Protein AF-A0A7W7REX8-F1 (afdb_monomer)

Structure (mmCIF, N/CA/C/O backbone):
data_AF-A0A7W7REX8-F1
#
_entry.id   AF-A0A7W7REX8-F1
#
loop_
_atom_site.group_PDB
_atom_site.id
_atom_site.type_symbol
_atom_site.label_atom_id
_atom_site.label_alt_id
_atom_site.label_comp_id
_atom_site.label_asym_id
_atom_site.label_entity_id
_atom_site.label_seq_id
_atom_site.pdbx_PDB_ins_code
_atom_site.Cartn_x
_atom_site.Cartn_y
_atom_site.Cartn_z
_atom_site.occupancy
_atom_site.B_iso_or_equiv
_atom_site.auth_seq_id
_atom_site.auth_comp_id
_atom_site.auth_asym_id
_atom_site.auth_atom_id
_atom_site.pdbx_PDB_model_num
ATOM 1 N N . MET A 1 1 ? -42.047 -21.994 21.219 1.00 35.44 1 MET A N 1
ATOM 2 C CA . MET A 1 1 ? -41.926 -21.139 20.022 1.00 35.44 1 MET A CA 1
ATOM 3 C C . MET A 1 1 ? -40.610 -20.402 20.166 1.00 35.44 1 MET A C 1
ATOM 5 O O . MET A 1 1 ? -40.563 -19.427 20.898 1.00 35.44 1 MET A O 1
ATOM 9 N N . SER A 1 2 ? -39.539 -20.957 19.599 1.00 26.55 2 SER A N 1
ATOM 10 C CA . SER A 1 2 ? -38.241 -20.278 19.513 1.00 26.55 2 SER A CA 1
ATOM 11 C C . SER A 1 2 ? -38.266 -19.343 18.304 1.00 26.55 2 SER A C 1
ATOM 13 O O . SER A 1 2 ? -38.799 -19.759 17.270 1.00 26.55 2 SER A O 1
ATOM 15 N N . PRO A 1 3 ? -37.739 -18.113 18.395 1.00 29.38 3 PRO A N 1
ATOM 16 C CA . PRO A 1 3 ? -37.562 -17.284 17.219 1.00 29.38 3 PRO A CA 1
ATOM 17 C C . PRO A 1 3 ? -36.380 -17.815 16.405 1.00 29.38 3 PRO A C 1
ATOM 19 O O . PRO A 1 3 ? -35.358 -18.223 16.955 1.00 29.38 3 PRO A O 1
ATOM 22 N N . MET A 1 4 ? -36.578 -17.866 15.090 1.00 26.11 4 MET A N 1
ATOM 23 C CA . MET A 1 4 ? -35.568 -18.235 14.108 1.00 26.11 4 MET A CA 1
ATOM 24 C C . MET A 1 4 ? -34.428 -17.218 14.153 1.00 26.11 4 MET A C 1
ATOM 26 O O . MET A 1 4 ? -34.666 -16.018 14.022 1.00 26.11 4 MET A O 1
ATOM 30 N N . VAL A 1 5 ? -33.207 -17.719 14.320 1.00 29.66 5 VAL A N 1
ATOM 31 C CA . VAL A 1 5 ? -31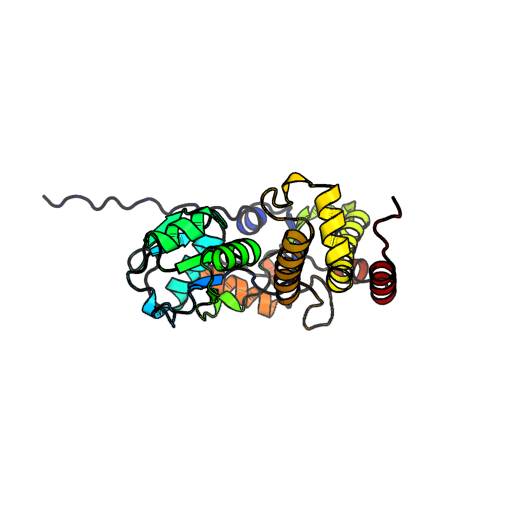.979 -16.983 14.026 1.00 29.66 5 VAL A CA 1
ATOM 32 C C . VAL A 1 5 ? -31.974 -16.747 12.520 1.00 29.66 5 VAL A C 1
ATOM 34 O O . VAL A 1 5 ? -31.975 -17.696 11.736 1.00 29.66 5 VAL A O 1
ATOM 37 N N . ASN A 1 6 ? -32.070 -15.482 12.126 1.00 25.53 6 ASN A N 1
ATOM 38 C CA . ASN A 1 6 ? -31.955 -15.068 10.740 1.00 25.53 6 ASN A CA 1
ATOM 39 C C . ASN A 1 6 ? -30.466 -15.143 10.386 1.00 25.53 6 ASN A C 1
ATOM 41 O O . ASN A 1 6 ? -29.711 -14.230 10.703 1.00 25.53 6 ASN A O 1
ATOM 45 N N . SER A 1 7 ? -30.034 -16.269 9.818 1.00 28.12 7 SER A N 1
ATOM 46 C CA . SER A 1 7 ? -28.700 -16.406 9.239 1.00 28.12 7 SER A CA 1
ATOM 47 C C . SER A 1 7 ? -28.597 -15.416 8.083 1.00 28.12 7 SER A C 1
ATOM 49 O O . SER A 1 7 ? -29.241 -15.610 7.046 1.00 28.12 7 SER A O 1
ATOM 51 N N . TYR A 1 8 ? -27.848 -14.334 8.276 1.00 25.84 8 TYR A N 1
ATOM 52 C CA . TYR A 1 8 ? -27.506 -13.440 7.181 1.00 25.84 8 TYR A CA 1
ATOM 53 C C . TYR A 1 8 ? -26.767 -14.247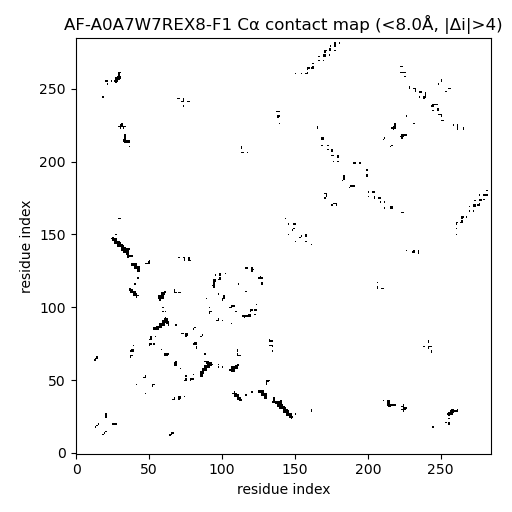 6.098 1.00 25.84 8 TYR A C 1
ATOM 55 O O . TYR A 1 8 ? -25.934 -15.093 6.429 1.00 25.84 8 TYR A O 1
ATOM 63 N N . PRO A 1 9 ? -27.101 -14.067 4.808 1.00 26.09 9 PRO A N 1
ATOM 64 C CA . PRO A 1 9 ? -26.348 -14.691 3.730 1.00 26.09 9 PRO A CA 1
ATOM 65 C C . PRO A 1 9 ? -24.904 -14.178 3.771 1.00 26.09 9 PRO A C 1
ATOM 67 O O . PRO A 1 9 ? -24.702 -12.976 3.956 1.00 26.09 9 PRO A O 1
ATOM 70 N N . ARG A 1 10 ? -23.938 -15.098 3.608 1.00 30.28 10 ARG A N 1
ATOM 71 C CA . ARG A 1 10 ? -22.499 -14.816 3.466 1.00 30.28 10 ARG A CA 1
ATOM 72 C C . ARG A 1 10 ? -22.323 -13.570 2.602 1.00 30.28 10 ARG A C 1
ATOM 74 O O . ARG A 1 10 ? -22.790 -13.554 1.459 1.00 30.28 10 ARG A O 1
ATOM 81 N N . ARG A 1 11 ? -21.752 -12.514 3.182 1.00 29.67 11 ARG A N 1
ATOM 82 C CA . ARG A 1 11 ? -21.501 -11.266 2.468 1.00 29.67 11 ARG A CA 1
ATOM 83 C C . ARG A 1 11 ? -20.477 -11.562 1.380 1.00 29.67 11 ARG A C 1
ATOM 85 O O . ARG A 1 11 ? -19.371 -12.000 1.651 1.00 29.67 11 ARG A O 1
ATOM 92 N N . VAL A 1 12 ? -20.913 -11.371 0.144 1.00 35.16 12 VAL A N 1
ATOM 93 C CA . VAL A 1 12 ? -20.040 -11.185 -1.007 1.00 35.16 12 VAL A CA 1
ATOM 94 C C . VAL A 1 12 ? -19.444 -9.789 -0.834 1.00 35.16 12 VAL A C 1
ATOM 96 O O . VAL A 1 12 ? -20.199 -8.814 -0.897 1.00 35.16 12 VAL A O 1
ATOM 99 N N . THR A 1 13 ? -18.139 -9.691 -0.581 1.00 27.77 13 THR A N 1
ATOM 100 C CA . THR A 1 13 ? -17.419 -8.410 -0.489 1.00 27.77 13 THR A CA 1
ATOM 101 C C . THR A 1 13 ? -16.292 -8.392 -1.533 1.00 27.77 13 THR A C 1
ATOM 103 O O . THR A 1 13 ? -15.631 -9.412 -1.706 1.00 27.77 13 THR A O 1
ATOM 106 N N . PRO A 1 14 ? -16.098 -7.297 -2.294 1.00 31.92 14 PRO A N 1
ATOM 107 C CA . PRO A 1 14 ? -15.375 -7.325 -3.559 1.00 31.92 14 PRO A CA 1
ATOM 108 C C . PRO A 1 14 ? -13.955 -6.748 -3.442 1.00 31.92 14 PRO A C 1
ATOM 110 O O . PRO A 1 14 ? -13.791 -5.533 -3.363 1.00 31.92 14 PRO A O 1
ATOM 113 N N . ILE A 1 15 ? -12.934 -7.595 -3.602 1.00 36.06 15 ILE A N 1
ATOM 114 C CA . ILE A 1 15 ? -11.692 -7.222 -4.304 1.00 36.06 15 ILE A CA 1
ATOM 115 C C . ILE A 1 15 ? -11.797 -7.833 -5.700 1.00 36.06 15 ILE A C 1
ATOM 117 O O . ILE A 1 15 ? -11.167 -8.837 -6.019 1.00 36.06 15 ILE A O 1
ATOM 121 N N . ASN A 1 16 ? -12.611 -7.199 -6.547 1.00 39.97 16 ASN A N 1
ATOM 122 C CA . ASN A 1 16 ? -12.744 -7.493 -7.977 1.00 39.97 16 ASN A CA 1
ATOM 123 C C . ASN A 1 16 ? -11.451 -7.172 -8.761 1.00 39.97 16 ASN A C 1
ATOM 125 O O . ASN A 1 16 ? -11.520 -6.479 -9.766 1.00 39.97 16 ASN A O 1
ATOM 129 N N . LEU A 1 17 ? -10.275 -7.598 -8.303 1.00 42.38 17 LEU A N 1
ATOM 130 C CA . LEU A 1 17 ? -9.047 -7.601 -9.104 1.00 42.38 17 LEU A CA 1
ATOM 131 C C . LEU A 1 17 ? -8.219 -8.851 -8.820 1.00 42.38 17 LEU A C 1
ATOM 133 O O . LEU A 1 17 ? -7.795 -9.474 -9.774 1.00 42.38 17 LEU A O 1
ATOM 137 N N . GLN A 1 18 ? -8.077 -9.291 -7.563 1.00 41.16 18 GLN A N 1
ATOM 138 C CA . GLN A 1 18 ? -7.618 -10.659 -7.284 1.00 41.16 18 GLN A CA 1
ATOM 139 C C . GLN A 1 18 ? -8.780 -11.646 -7.436 1.00 41.16 18 GLN A C 1
ATOM 141 O O . GLN A 1 18 ? -8.664 -12.563 -8.232 1.00 41.16 18 GLN A O 1
ATOM 146 N N . SER A 1 19 ? -9.954 -11.406 -6.833 1.00 42.78 19 SER A N 1
ATOM 147 C CA . SER A 1 19 ? -11.118 -12.282 -7.048 1.00 42.78 19 SER A CA 1
ATOM 148 C C . SER A 1 19 ? -11.659 -12.207 -8.477 1.00 42.78 19 SER A C 1
ATOM 150 O O . SER A 1 19 ? -12.052 -13.226 -9.025 1.00 42.78 19 SER A O 1
ATOM 152 N N . SER A 1 20 ? -11.638 -11.036 -9.130 1.00 45.41 20 SER A N 1
ATOM 153 C CA . SER A 1 20 ? -12.087 -10.953 -10.528 1.00 45.41 20 SER A CA 1
ATOM 154 C C . SER A 1 20 ? -11.057 -11.473 -11.525 1.00 45.41 20 SER A C 1
ATOM 156 O O . SER A 1 20 ? -11.464 -11.883 -12.600 1.00 45.41 20 SER A O 1
ATOM 158 N N . ALA A 1 21 ? -9.751 -11.420 -11.230 1.00 49.00 21 ALA A N 1
ATOM 159 C CA . ALA A 1 21 ? -8.751 -12.088 -12.068 1.00 49.00 21 ALA A CA 1
ATOM 160 C C . ALA A 1 21 ? -8.765 -13.603 -11.884 1.00 49.00 21 ALA A C 1
ATOM 162 O O . ALA A 1 21 ? -8.382 -14.320 -12.795 1.00 49.00 21 ALA A O 1
ATOM 163 N N . LEU A 1 22 ? -9.282 -14.090 -10.755 1.00 52.62 22 LEU A N 1
ATOM 164 C CA . LEU A 1 22 ? -9.627 -15.500 -10.583 1.00 52.62 22 LEU A CA 1
ATOM 165 C C . LEU A 1 22 ? -10.928 -15.885 -11.314 1.00 52.62 22 LEU A C 1
ATOM 167 O O . LEU A 1 22 ? -11.135 -17.058 -11.601 1.00 52.62 22 LEU A O 1
ATOM 171 N N . GLU A 1 23 ? -11.799 -14.920 -11.633 1.00 57.94 23 GLU A N 1
ATOM 172 C CA . GLU A 1 23 ? -13.038 -15.138 -12.402 1.00 57.94 23 GLU A CA 1
ATOM 173 C C . GLU A 1 23 ? -12.905 -14.834 -13.914 1.00 57.94 23 GLU A C 1
ATOM 175 O O . GLU A 1 23 ? -13.757 -15.263 -14.699 1.00 57.94 23 GLU A O 1
ATOM 180 N N . ASP A 1 24 ? -11.876 -14.087 -14.334 1.00 69.00 24 ASP A N 1
ATOM 181 C CA . ASP A 1 24 ? -11.580 -13.718 -15.726 1.00 69.00 24 ASP A CA 1
ATOM 182 C C . ASP A 1 24 ? -10.227 -14.303 -16.153 1.00 69.00 24 ASP A C 1
ATOM 184 O O . ASP A 1 24 ? -9.174 -13.717 -15.902 1.00 69.00 24 ASP A O 1
ATOM 188 N N . ASP A 1 25 ? -10.286 -15.438 -16.856 1.00 72.88 25 ASP A N 1
ATOM 189 C CA . ASP A 1 25 ? -9.127 -16.166 -17.399 1.00 72.88 25 ASP A CA 1
ATOM 190 C C . ASP A 1 25 ? -8.245 -15.325 -18.360 1.00 72.88 25 ASP A C 1
ATOM 192 O O . ASP A 1 25 ? -7.198 -15.797 -18.803 1.00 72.88 25 ASP A O 1
ATOM 196 N N . ASP A 1 26 ? -8.656 -14.106 -18.746 1.00 85.12 26 ASP A N 1
ATOM 197 C CA . ASP A 1 26 ? -7.859 -13.179 -19.566 1.00 85.12 26 ASP A CA 1
ATOM 198 C C . ASP A 1 26 ? -7.176 -12.079 -18.733 1.00 85.12 26 ASP A C 1
ATOM 200 O O . ASP A 1 26 ? -6.814 -11.044 -19.291 1.00 85.12 26 ASP A O 1
ATOM 204 N N . LEU A 1 27 ? -6.970 -12.254 -17.425 1.00 89.88 27 LEU A N 1
ATOM 205 C CA . LEU A 1 27 ? -6.172 -11.342 -16.593 1.00 89.88 27 LEU A CA 1
ATOM 206 C C . LEU A 1 27 ? -4.826 -11.957 -16.187 1.00 89.88 27 LEU A C 1
ATOM 208 O O . LEU A 1 27 ? -4.735 -13.135 -15.868 1.00 89.88 27 LEU A O 1
ATOM 212 N N . ALA A 1 28 ? -3.777 -11.129 -16.190 1.00 91.56 28 ALA A N 1
ATOM 213 C CA . ALA A 1 28 ? -2.432 -11.505 -15.765 1.00 91.56 28 ALA A CA 1
ATOM 214 C C . ALA A 1 28 ? -1.809 -10.421 -14.873 1.00 91.56 28 ALA A C 1
ATOM 216 O O . ALA A 1 28 ? -1.799 -9.233 -15.215 1.00 91.56 28 ALA A O 1
ATOM 217 N N . VAL A 1 29 ? -1.260 -10.844 -13.738 1.00 92.88 29 VAL A N 1
ATOM 218 C CA . VAL A 1 29 ? -0.408 -10.057 -12.846 1.00 92.88 29 VAL A CA 1
ATOM 219 C C . VAL A 1 29 ? 1.010 -10.087 -13.408 1.00 92.88 29 VAL A C 1
ATOM 221 O O . VAL A 1 29 ? 1.673 -11.120 -13.383 1.00 92.88 29 VAL A O 1
ATOM 224 N N . VAL A 1 30 ? 1.484 -8.941 -13.895 1.00 95.00 30 VAL A N 1
ATOM 225 C CA . VAL A 1 30 ? 2.818 -8.798 -14.515 1.00 95.00 30 VAL A CA 1
ATOM 226 C C . VAL A 1 30 ? 3.840 -8.130 -13.602 1.00 95.00 30 VAL A C 1
ATOM 228 O O . VAL A 1 30 ? 5.002 -7.979 -13.972 1.00 95.00 30 VAL A O 1
ATOM 231 N N . GLY A 1 31 ? 3.411 -7.699 -12.417 1.00 92.94 31 GLY A N 1
ATOM 232 C CA . GLY A 1 31 ? 4.292 -7.173 -11.389 1.00 92.94 31 GLY A CA 1
ATOM 233 C C . GLY A 1 31 ? 3.562 -6.921 -10.073 1.00 92.94 31 GLY A C 1
ATOM 234 O O . GLY A 1 31 ? 2.370 -6.620 -10.075 1.00 92.94 31 GLY A O 1
ATOM 235 N N . LEU A 1 32 ? 4.277 -7.014 -8.958 1.00 90.38 32 LEU A N 1
ATOM 236 C CA . LEU A 1 32 ? 3.785 -6.725 -7.610 1.00 90.38 32 LEU A CA 1
ATOM 237 C C . LEU A 1 32 ? 4.662 -5.670 -6.931 1.00 90.38 32 LEU A C 1
ATOM 239 O O . LEU A 1 32 ? 5.874 -5.635 -7.138 1.00 90.38 32 LEU A O 1
ATOM 243 N N . THR A 1 33 ? 4.064 -4.801 -6.119 1.00 85.94 33 THR A N 1
ATOM 244 C CA . THR A 1 33 ? 4.844 -3.964 -5.198 1.00 85.94 33 THR A CA 1
ATOM 245 C C . THR A 1 33 ? 5.264 -4.769 -3.975 1.00 85.94 33 THR A C 1
ATOM 247 O O . THR A 1 33 ? 4.663 -5.798 -3.652 1.00 85.94 33 THR A O 1
ATOM 250 N N . ASN A 1 34 ? 6.267 -4.270 -3.259 1.00 82.62 34 ASN A N 1
ATOM 251 C CA . ASN A 1 34 ? 6.707 -4.893 -2.017 1.00 82.62 34 ASN A CA 1
ATOM 252 C C . ASN A 1 34 ? 5.722 -4.622 -0.868 1.00 82.62 34 ASN A C 1
ATOM 254 O O . ASN A 1 34 ? 4.905 -3.704 -0.951 1.00 82.62 34 ASN A O 1
ATOM 258 N N . GLY A 1 35 ? 5.801 -5.452 0.175 1.00 82.81 35 GLY A N 1
ATOM 259 C CA . GLY A 1 35 ? 5.145 -5.247 1.469 1.00 82.81 35 GLY A CA 1
ATOM 260 C C . GLY A 1 35 ? 3.618 -5.102 1.467 1.00 82.81 35 GLY A C 1
ATOM 261 O O . GLY A 1 35 ? 2.941 -5.182 0.440 1.00 82.81 35 GLY A O 1
ATOM 262 N N . ASN A 1 36 ? 3.093 -4.868 2.669 1.00 84.81 36 ASN A N 1
ATOM 263 C CA . ASN A 1 36 ? 1.705 -4.518 2.936 1.00 84.81 36 ASN A CA 1
ATOM 264 C C . ASN A 1 36 ? 1.651 -3.131 3.571 1.00 84.81 36 ASN A C 1
ATOM 266 O O . ASN A 1 36 ? 2.321 -2.885 4.569 1.00 84.81 36 ASN A O 1
ATOM 270 N N . ILE A 1 37 ? 0.824 -2.243 3.026 1.00 87.31 37 ILE A N 1
ATOM 271 C CA . ILE A 1 37 ? 0.608 -0.872 3.525 1.00 87.31 37 ILE A CA 1
ATOM 272 C C . ILE A 1 37 ? -0.514 -0.769 4.558 1.00 87.31 37 ILE A C 1
ATOM 274 O O . ILE A 1 37 ? -0.667 0.274 5.196 1.00 87.31 37 ILE A O 1
ATOM 278 N N . PHE A 1 38 ? -1.350 -1.800 4.661 1.00 89.44 38 PHE A N 1
ATOM 279 C CA . PHE A 1 38 ? -2.522 -1.791 5.514 1.00 89.44 38 PHE A CA 1
ATOM 280 C C . PHE A 1 38 ? -2.131 -2.112 6.950 1.00 89.44 38 PHE A C 1
ATOM 282 O O . PHE A 1 38 ? -1.370 -3.043 7.212 1.00 89.44 38 PHE A O 1
ATOM 289 N N . ARG A 1 39 ? -2.640 -1.317 7.887 1.00 92.56 39 ARG A N 1
ATOM 290 C CA . ARG A 1 39 ? -2.377 -1.456 9.320 1.00 92.56 39 ARG A CA 1
ATOM 291 C C . ARG A 1 39 ? -3.656 -1.239 10.102 1.00 92.56 39 ARG A C 1
ATOM 293 O O . ARG A 1 39 ? -4.423 -0.330 9.782 1.00 92.56 39 ARG A O 1
ATOM 300 N N . VAL A 1 40 ? -3.849 -2.040 11.147 1.00 96.06 40 VAL A N 1
ATOM 301 C CA . VAL A 1 40 ? -4.724 -1.670 12.263 1.00 96.06 40 VAL A CA 1
ATOM 302 C C . VAL A 1 40 ? -3.877 -0.863 13.233 1.00 96.06 40 VAL A C 1
ATOM 304 O O . VAL A 1 40 ? -2.833 -1.334 13.683 1.00 96.06 40 VAL A O 1
ATOM 307 N N . VAL A 1 41 ? -4.298 0.364 13.504 1.00 97.31 41 VAL A N 1
ATOM 308 C CA . VAL A 1 41 ? -3.565 1.321 14.323 1.00 97.31 41 VAL A CA 1
ATOM 309 C C . VAL A 1 41 ? -4.423 1.856 15.458 1.00 97.31 41 VAL A C 1
ATOM 311 O O . VAL A 1 41 ? -5.648 1.938 15.349 1.00 97.31 41 VAL A O 1
ATOM 314 N N . VAL A 1 42 ? -3.761 2.250 16.537 1.00 98.31 42 VAL A N 1
ATOM 315 C CA . VAL A 1 42 ? -4.353 2.879 17.720 1.00 98.31 42 VAL A CA 1
ATOM 316 C C . VAL A 1 42 ? -3.541 4.119 18.102 1.00 98.31 42 VAL A C 1
ATOM 318 O O . VAL A 1 42 ? -2.360 4.184 17.753 1.00 98.31 42 VAL A O 1
ATOM 321 N N . PRO A 1 43 ? -4.115 5.102 18.816 1.00 97.81 43 PRO A N 1
ATOM 322 C CA . PRO A 1 43 ? -3.329 6.162 19.445 1.00 97.81 43 PRO A CA 1
ATOM 323 C C . PRO A 1 43 ? -2.202 5.593 20.319 1.00 97.81 43 PRO A C 1
ATOM 325 O O . PRO A 1 43 ? -2.378 4.554 20.956 1.00 97.81 43 PRO A O 1
ATOM 328 N N . GLU A 1 44 ? -1.055 6.271 20.369 1.00 96.75 44 GLU A N 1
ATOM 329 C CA . GLU A 1 44 ? 0.133 5.814 21.111 1.00 96.75 44 GLU A CA 1
ATOM 330 C C . GLU A 1 44 ? -0.162 5.462 22.583 1.00 96.75 44 GLU A C 1
ATOM 332 O O . GLU A 1 44 ? 0.379 4.490 23.114 1.00 96.75 44 GLU A O 1
ATOM 337 N N . ASP A 1 45 ? -1.054 6.213 23.234 1.00 95.06 45 ASP A N 1
ATOM 338 C CA . ASP A 1 45 ? -1.456 6.040 24.633 1.00 95.06 45 ASP A CA 1
ATOM 339 C C . ASP A 1 45 ? -2.617 5.053 24.853 1.00 95.06 45 ASP A C 1
ATOM 341 O O . ASP A 1 45 ? -3.053 4.875 25.993 1.00 95.06 45 ASP A O 1
ATOM 345 N N . SER A 1 46 ? -3.097 4.389 23.796 1.00 97.75 46 SER A N 1
ATOM 346 C CA . SER A 1 46 ? -4.134 3.356 23.884 1.00 97.75 46 SER A CA 1
ATOM 347 C C . SER A 1 46 ? -3.691 2.166 24.741 1.00 97.75 46 SER A C 1
ATOM 349 O O . SER A 1 46 ? -2.545 1.715 24.659 1.00 97.75 46 SER A O 1
ATOM 351 N N . GLU A 1 47 ? -4.634 1.617 25.515 1.00 96.56 47 GLU A N 1
ATOM 352 C CA . GLU A 1 47 ? -4.446 0.395 26.310 1.00 96.56 47 GLU A CA 1
ATOM 353 C C . GLU A 1 47 ? -4.386 -0.880 25.441 1.00 96.56 47 GLU A C 1
ATOM 355 O O . GLU A 1 47 ? -4.031 -1.938 25.952 1.00 96.56 47 GLU A O 1
ATOM 360 N N . ILE A 1 48 ? -4.701 -0.786 24.142 1.00 98.06 48 ILE A N 1
ATOM 361 C CA . ILE A 1 48 ? -4.630 -1.899 23.184 1.00 98.06 48 ILE A CA 1
ATOM 362 C C . ILE A 1 48 ? -3.178 -2.049 22.710 1.00 98.06 48 ILE A C 1
ATOM 364 O O . ILE A 1 48 ? -2.644 -1.198 21.984 1.00 98.06 48 ILE A O 1
ATOM 368 N N . HIS A 1 49 ? -2.513 -3.127 23.115 1.00 96.25 49 HIS A N 1
ATOM 369 C CA . HIS A 1 49 ? -1.103 -3.373 22.805 1.00 96.25 49 HIS A CA 1
ATOM 370 C C . HIS A 1 49 ? -0.892 -4.572 21.886 1.00 96.25 49 HIS A C 1
ATOM 372 O O . HIS A 1 49 ? -0.018 -4.519 21.018 1.00 96.25 49 HIS A O 1
ATOM 378 N N . GLU A 1 50 ? -1.690 -5.619 22.059 1.00 96.44 50 GLU A N 1
ATOM 379 C CA . GLU A 1 50 ? -1.633 -6.852 21.278 1.00 96.44 50 GLU A CA 1
ATOM 380 C C . GLU A 1 50 ? -2.994 -7.160 20.630 1.00 96.44 50 GLU A C 1
ATOM 382 O O . GLU A 1 50 ? -4.012 -6.607 21.052 1.00 96.44 50 GLU A O 1
ATOM 387 N N . PRO A 1 51 ? -3.043 -7.979 19.564 1.00 95.19 51 PRO A N 1
ATOM 388 C CA . PRO A 1 51 ? -4.295 -8.290 18.874 1.00 95.19 51 PRO A CA 1
ATOM 389 C C . PRO A 1 51 ? -5.419 -8.800 19.783 1.00 95.19 51 PRO A C 1
ATOM 391 O O . PRO A 1 51 ? -6.585 -8.505 19.540 1.00 95.19 51 PRO A O 1
ATOM 394 N N . GLU A 1 52 ? -5.091 -9.530 20.847 1.00 95.81 52 GLU A N 1
ATOM 395 C CA . GLU A 1 52 ? -6.051 -10.068 21.811 1.00 95.81 52 GLU A CA 1
ATOM 396 C C . GLU A 1 52 ? -6.789 -8.971 22.597 1.00 95.81 52 GLU A C 1
ATOM 398 O O . GLU A 1 52 ? -7.933 -9.179 23.012 1.00 95.81 52 GLU A O 1
ATOM 403 N N . ASP A 1 53 ? -6.177 -7.791 22.758 1.00 97.81 53 ASP A N 1
ATOM 404 C CA . ASP A 1 53 ? -6.795 -6.631 23.412 1.00 97.81 53 ASP A CA 1
ATOM 405 C C . ASP A 1 53 ? -7.928 -6.019 22.570 1.00 97.81 53 ASP A C 1
ATOM 407 O O . ASP A 1 53 ? -8.701 -5.206 23.075 1.00 97.81 53 ASP A O 1
ATOM 411 N N . LEU A 1 54 ? -8.061 -6.410 21.295 1.00 97.81 54 LEU A N 1
ATOM 412 C CA . LEU A 1 54 ? -9.160 -5.966 20.436 1.00 97.81 54 LEU A CA 1
ATOM 413 C C . LEU A 1 54 ? -10.500 -6.601 20.821 1.00 97.81 54 LEU A C 1
ATOM 415 O O . LEU A 1 54 ? -11.529 -6.147 20.337 1.00 97.81 54 LEU A O 1
ATOM 419 N N . ALA A 1 55 ? -10.536 -7.616 21.689 1.00 97.81 55 ALA A N 1
ATOM 420 C CA . ALA A 1 55 ? -11.789 -8.235 22.110 1.00 97.81 55 ALA A CA 1
ATOM 421 C C . ALA A 1 55 ? -12.747 -7.213 22.764 1.00 97.81 55 ALA A C 1
ATOM 423 O O . ALA A 1 55 ? -12.504 -6.683 23.848 1.00 97.81 55 ALA A O 1
ATOM 424 N N . GLY A 1 56 ? -13.884 -6.983 22.114 1.00 97.75 56 GLY A N 1
ATOM 425 C CA . GLY A 1 56 ? -14.917 -6.015 22.474 1.00 97.75 56 GLY A CA 1
ATOM 426 C C . GLY A 1 56 ? -14.683 -4.602 21.934 1.00 97.75 56 GLY A C 1
ATOM 427 O O . GLY A 1 56 ? -15.486 -3.721 22.241 1.00 97.75 56 GLY A O 1
ATOM 428 N N . ALA A 1 57 ? -13.615 -4.379 21.166 1.00 98.31 57 ALA A N 1
ATOM 429 C CA . ALA A 1 57 ? -13.277 -3.086 20.587 1.00 98.31 57 ALA A CA 1
ATOM 430 C C . ALA A 1 57 ? -14.114 -2.773 19.339 1.00 98.31 57 ALA A C 1
ATOM 432 O O . ALA A 1 57 ? -14.567 -3.666 18.614 1.00 98.31 57 ALA A O 1
ATOM 433 N N . THR A 1 58 ? -14.261 -1.481 19.055 1.00 98.56 58 THR A N 1
ATOM 434 C CA . THR A 1 58 ? -14.813 -0.982 17.794 1.00 98.56 58 THR A CA 1
ATOM 435 C C . THR A 1 58 ? -13.680 -0.545 16.869 1.00 98.56 58 THR A C 1
ATOM 437 O O . THR A 1 58 ? -12.937 0.389 17.169 1.00 98.56 58 THR A O 1
ATOM 440 N N . ILE A 1 59 ? -13.550 -1.200 15.717 1.00 98.38 59 ILE A N 1
ATOM 441 C CA . ILE A 1 59 ? -12.527 -0.913 14.714 1.00 98.38 59 ILE A CA 1
ATOM 442 C C . ILE A 1 59 ? -13.140 -0.081 13.582 1.00 98.38 59 ILE A C 1
ATOM 444 O O . ILE A 1 59 ? -14.013 -0.524 12.832 1.00 98.38 59 ILE A O 1
ATOM 448 N N . GLY A 1 60 ? -12.657 1.147 13.429 1.00 97.44 60 GLY A N 1
ATOM 449 C CA . GLY A 1 60 ? -12.978 2.001 12.297 1.00 97.44 60 GLY A CA 1
ATOM 450 C C . GLY A 1 60 ? -12.339 1.494 11.007 1.00 97.44 60 GLY A C 1
ATOM 451 O O . GLY A 1 60 ? -11.192 1.059 10.998 1.00 97.44 60 GLY A O 1
ATOM 452 N N . ALA A 1 61 ? -13.046 1.606 9.890 1.00 94.75 61 ALA A N 1
ATOM 453 C CA . ALA A 1 61 ? -12.494 1.396 8.557 1.00 94.75 61 ALA A CA 1
ATOM 454 C C . ALA A 1 61 ? -12.960 2.502 7.612 1.00 94.75 61 ALA A C 1
ATOM 456 O O . ALA A 1 61 ? -14.030 3.090 7.784 1.00 94.75 61 ALA A O 1
ATOM 457 N N . SER A 1 62 ? -12.187 2.746 6.555 1.00 86.38 62 SER A N 1
ATOM 458 C CA . SER A 1 62 ? -12.580 3.693 5.505 1.00 86.38 62 SER A CA 1
ATOM 459 C C . SER A 1 62 ? -13.953 3.387 4.902 1.00 86.38 62 SER A C 1
ATOM 461 O O . SER A 1 62 ? -14.787 4.275 4.716 1.00 86.38 62 SER A O 1
ATOM 463 N N . SER A 1 63 ? -14.211 2.107 4.652 1.00 86.19 63 SER A N 1
ATOM 464 C CA . SER A 1 63 ? -15.526 1.550 4.367 1.00 86.19 63 SER A CA 1
ATOM 465 C C . SER A 1 63 ? -15.525 0.063 4.726 1.00 86.19 63 SER A C 1
ATOM 467 O O . SER A 1 63 ? -14.465 -0.553 4.780 1.00 86.19 63 SER A O 1
ATOM 469 N N . LEU A 1 64 ? -16.700 -0.546 4.888 1.00 83.81 64 LEU A N 1
ATOM 470 C CA . LEU A 1 64 ? -16.803 -1.993 5.142 1.00 83.81 64 LEU A CA 1
ATOM 471 C C . LEU A 1 64 ? -16.635 -2.859 3.881 1.00 83.81 64 LEU A C 1
ATOM 473 O O . LEU A 1 64 ? -16.767 -4.073 3.945 1.00 83.81 64 LEU A O 1
ATOM 477 N N . SER A 1 65 ? -16.408 -2.244 2.718 1.00 76.00 65 SER A N 1
ATOM 478 C CA . SER A 1 65 ? -16.204 -2.947 1.445 1.00 76.00 65 SER A CA 1
ATOM 479 C C . SER A 1 65 ? -14.787 -2.796 0.896 1.00 76.00 65 SER A C 1
ATOM 481 O O . SER A 1 65 ? -14.548 -3.140 -0.257 1.00 76.00 65 SER A O 1
ATOM 483 N N . THR A 1 66 ? -13.873 -2.207 1.666 1.00 76.38 66 THR A N 1
ATOM 484 C CA . THR A 1 66 ? -12.481 -1.989 1.262 1.00 76.38 66 THR A CA 1
ATOM 485 C C . THR A 1 66 ? -11.552 -2.978 1.952 1.00 76.38 66 THR A C 1
ATOM 487 O O . THR A 1 66 ? -11.883 -3.540 2.994 1.00 76.38 66 THR A O 1
ATOM 490 N N . VAL A 1 67 ? -10.344 -3.113 1.395 1.00 79.31 67 VAL A N 1
ATOM 491 C CA . VAL A 1 67 ? -9.239 -3.906 1.962 1.00 79.31 67 VAL A CA 1
ATOM 492 C C . VAL A 1 67 ? -8.973 -3.556 3.431 1.00 79.31 67 VAL A C 1
ATOM 494 O O . VAL A 1 67 ? -8.600 -4.426 4.200 1.00 79.31 67 VAL A O 1
ATOM 497 N N . SER A 1 68 ? -9.228 -2.312 3.850 1.00 84.06 68 SER A N 1
ATOM 498 C CA . SER A 1 68 ? -9.150 -1.893 5.254 1.00 84.06 68 SER A CA 1
ATOM 499 C C . SER A 1 68 ? -9.985 -2.771 6.195 1.00 84.06 68 SER A C 1
ATOM 501 O O . SER A 1 68 ? -9.467 -3.243 7.196 1.00 84.06 68 SER A O 1
ATOM 503 N N . ALA A 1 69 ? -11.259 -3.028 5.884 1.00 87.31 69 ALA A N 1
ATOM 504 C CA . ALA A 1 69 ? -12.095 -3.867 6.745 1.00 87.31 69 ALA A CA 1
ATOM 505 C C . ALA A 1 69 ? -11.587 -5.316 6.768 1.00 87.31 69 ALA A C 1
ATOM 507 O O . ALA A 1 69 ? -11.413 -5.888 7.835 1.00 87.31 69 ALA A O 1
ATOM 508 N N . MET A 1 70 ? -11.219 -5.849 5.602 1.00 85.56 70 MET A N 1
ATOM 509 C CA . MET A 1 70 ? -10.697 -7.213 5.464 1.00 85.56 70 MET A CA 1
ATOM 510 C C . MET A 1 70 ? -9.351 -7.408 6.177 1.00 85.56 70 MET A C 1
ATOM 512 O O . MET A 1 70 ? -9.095 -8.461 6.745 1.00 85.56 70 MET A O 1
ATOM 516 N N . ASN A 1 71 ? -8.486 -6.390 6.188 1.00 88.06 71 ASN A N 1
ATOM 517 C CA . ASN A 1 71 ? -7.234 -6.422 6.940 1.00 88.06 71 ASN A CA 1
ATOM 518 C C . ASN A 1 71 ? -7.497 -6.435 8.451 1.00 88.06 71 ASN A C 1
ATOM 520 O O . ASN A 1 71 ? -6.756 -7.066 9.195 1.00 88.06 71 ASN A O 1
ATOM 524 N N . ALA A 1 72 ? -8.529 -5.728 8.918 1.00 92.75 72 ALA A N 1
ATOM 525 C CA . ALA A 1 72 ? -8.930 -5.775 10.318 1.00 92.75 72 ALA A CA 1
ATOM 526 C C . ALA A 1 72 ? -9.516 -7.141 10.696 1.00 92.75 72 ALA A C 1
ATOM 528 O O . ALA A 1 72 ? -9.113 -7.702 11.706 1.00 92.75 72 ALA A O 1
ATOM 529 N N . GLU A 1 73 ? -10.418 -7.680 9.873 1.00 91.38 73 GLU A N 1
ATOM 530 C CA . GLU A 1 73 ? -10.980 -9.031 10.012 1.00 91.38 73 GLU A CA 1
ATOM 531 C C . GLU A 1 73 ? -9.861 -10.078 10.061 1.00 91.38 73 GLU A C 1
ATOM 533 O O . GLU A 1 73 ? -9.732 -10.795 11.050 1.00 91.38 73 GLU A O 1
ATOM 538 N N . GLY A 1 74 ? -8.956 -10.068 9.079 1.00 89.50 74 GLY A N 1
ATOM 539 C CA . GLY A 1 74 ? -7.840 -11.006 9.029 1.00 89.50 74 GLY A CA 1
ATOM 540 C C . GLY A 1 74 ? -6.856 -10.866 10.194 1.00 89.50 74 GLY A C 1
ATOM 541 O O . GLY A 1 74 ? -6.304 -11.866 10.649 1.00 89.50 74 GLY A O 1
ATOM 542 N N . LEU A 1 75 ? -6.646 -9.653 10.721 1.00 93.25 75 LEU A N 1
ATOM 543 C CA . LEU A 1 75 ? -5.837 -9.450 11.927 1.00 93.25 75 LEU A CA 1
ATOM 544 C C . LEU A 1 75 ? -6.501 -10.067 13.164 1.00 93.25 75 LEU A C 1
ATOM 546 O O . LEU A 1 75 ? -5.813 -10.700 13.964 1.00 93.25 75 LEU A O 1
ATOM 550 N N . VAL A 1 76 ? -7.811 -9.866 13.318 1.00 94.62 76 VAL A N 1
ATOM 551 C CA . VAL A 1 76 ? -8.600 -10.372 14.450 1.00 94.62 76 VAL A CA 1
ATOM 552 C C . VAL A 1 76 ? -8.681 -11.901 14.403 1.00 94.62 76 VAL A C 1
ATOM 554 O O . VAL A 1 76 ? -8.389 -12.557 15.404 1.00 94.62 76 VAL A O 1
ATOM 557 N N . ASP A 1 77 ? -8.943 -12.482 13.232 1.00 91.50 77 ASP A N 1
ATOM 558 C CA . ASP A 1 77 ? -8.958 -13.937 13.046 1.00 91.50 77 ASP A CA 1
ATOM 559 C C . ASP A 1 77 ? -7.572 -14.558 13.286 1.00 91.50 77 ASP A C 1
ATOM 561 O O . A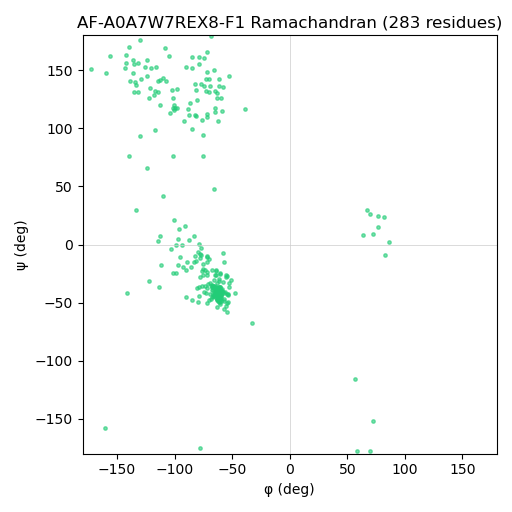SP A 1 77 ? -7.448 -15.590 13.953 1.00 91.50 77 ASP A O 1
ATOM 565 N N . ALA A 1 78 ? -6.496 -13.907 12.822 1.00 89.00 78 ALA A N 1
ATOM 566 C CA . ALA A 1 78 ? -5.125 -14.355 13.080 1.00 89.00 78 ALA A CA 1
ATOM 567 C C . ALA A 1 78 ? -4.749 -14.324 14.576 1.00 89.00 78 ALA A C 1
ATOM 569 O O . ALA A 1 78 ? -3.861 -15.070 14.997 1.00 89.00 78 ALA A O 1
ATOM 570 N N . ALA A 1 79 ? -5.434 -13.505 15.380 1.00 91.75 79 ALA A N 1
ATOM 571 C CA . ALA A 1 79 ? -5.311 -13.472 16.839 1.00 91.75 79 ALA A CA 1
ATOM 572 C C . ALA A 1 79 ? -6.100 -14.591 17.546 1.00 91.75 79 ALA A C 1
ATOM 574 O O . ALA A 1 79 ? -6.001 -14.758 18.762 1.00 91.75 79 ALA A O 1
ATOM 575 N N . GLY A 1 80 ? -6.898 -15.366 16.805 1.00 91.31 80 GLY A N 1
ATOM 576 C CA . GLY A 1 80 ? -7.779 -16.394 17.356 1.00 91.31 80 GLY A CA 1
ATOM 577 C C . GLY A 1 80 ? -9.059 -15.849 17.998 1.00 91.31 80 GLY A C 1
ATOM 578 O O . GLY A 1 80 ? -9.716 -16.593 18.733 1.00 91.31 80 GLY A O 1
ATOM 579 N N . LEU A 1 81 ? -9.396 -14.583 17.740 1.00 94.94 81 LEU A N 1
ATOM 580 C CA . LEU A 1 81 ? -10.703 -13.995 18.031 1.00 94.94 81 LEU A CA 1
ATOM 581 C C . LEU A 1 81 ? -11.673 -14.283 16.874 1.00 94.94 81 LEU A C 1
ATOM 583 O O . LEU A 1 81 ? -11.246 -14.633 15.778 1.00 94.94 81 LEU A O 1
ATOM 587 N N . ASP A 1 82 ? -12.976 -14.157 17.118 1.00 93.00 82 ASP A N 1
ATOM 588 C CA . ASP A 1 82 ? -14.006 -14.240 16.077 1.00 93.00 82 ASP A CA 1
ATOM 589 C C . ASP A 1 82 ? -14.292 -12.833 15.529 1.00 93.00 82 ASP A C 1
ATOM 591 O O . ASP A 1 82 ? -14.943 -12.030 16.204 1.00 93.00 82 ASP A O 1
ATOM 595 N N . ALA A 1 83 ? -13.824 -12.525 14.313 1.00 92.00 83 ALA A N 1
ATOM 596 C CA . ALA A 1 83 ? -14.027 -11.214 13.690 1.00 92.00 83 ALA A CA 1
ATOM 597 C C . ALA A 1 83 ? -15.506 -10.785 13.601 1.00 92.00 83 ALA A C 1
ATOM 599 O O . ALA A 1 83 ? -15.806 -9.595 13.659 1.00 92.00 83 ALA A O 1
ATOM 600 N N . ASP A 1 84 ? -16.456 -11.723 13.527 1.00 91.19 84 ASP A N 1
ATOM 601 C CA . ASP A 1 84 ? -17.887 -11.409 13.435 1.00 91.19 84 ASP A CA 1
ATOM 602 C C . ASP A 1 84 ? -18.562 -11.198 14.805 1.00 91.19 84 ASP A C 1
ATOM 604 O O . ASP A 1 84 ? -19.671 -10.650 14.872 1.00 91.19 84 ASP A O 1
ATOM 608 N N . ALA A 1 85 ? -17.959 -11.688 15.892 1.00 95.38 85 ALA A N 1
ATOM 609 C CA . ALA A 1 85 ? -18.608 -11.763 17.203 1.00 95.38 85 ALA A CA 1
ATOM 610 C C . ALA A 1 85 ? -17.869 -11.021 18.320 1.00 95.38 85 ALA A C 1
ATOM 612 O O . ALA A 1 85 ? -18.523 -10.531 19.246 1.00 95.38 85 ALA A O 1
ATOM 613 N N . ASP A 1 86 ? -16.542 -10.958 18.247 1.00 97.12 86 ASP A N 1
ATOM 614 C CA . ASP A 1 86 ? -15.696 -10.404 19.298 1.00 97.12 86 ASP A CA 1
ATOM 615 C C . ASP A 1 86 ? -15.335 -8.935 19.052 1.00 97.12 86 ASP A C 1
ATOM 617 O O . ASP A 1 86 ? -14.849 -8.294 19.974 1.00 97.12 86 ASP A O 1
ATOM 621 N N . VAL A 1 87 ? -15.599 -8.368 17.870 1.00 97.44 87 VAL A N 1
ATOM 622 C CA . VAL A 1 87 ? -15.328 -6.955 17.543 1.00 97.44 87 VAL A CA 1
ATOM 623 C C . VAL A 1 87 ? -16.493 -6.310 16.791 1.00 97.44 87 VAL A C 1
ATOM 625 O O . VAL A 1 87 ? -17.318 -6.991 16.182 1.00 97.44 87 VAL A O 1
ATOM 628 N N . GLU A 1 88 ? -16.568 -4.979 16.816 1.00 97.38 88 GLU A N 1
ATOM 629 C CA . GLU A 1 88 ? -17.489 -4.209 15.971 1.00 97.38 88 GLU A CA 1
ATOM 630 C C . GLU A 1 88 ? -16.716 -3.435 14.896 1.00 97.38 88 GLU A C 1
ATOM 632 O O . GLU A 1 88 ? -15.645 -2.898 15.161 1.00 97.38 88 GLU A O 1
ATOM 637 N N . TYR A 1 89 ? -17.270 -3.321 13.684 1.00 96.44 89 TYR A N 1
ATOM 638 C CA . TYR A 1 89 ? -16.667 -2.536 12.599 1.00 96.44 89 TYR A CA 1
ATOM 639 C C . TYR A 1 89 ? -17.523 -1.333 12.222 1.00 96.44 89 TYR A C 1
ATOM 641 O O . TYR A 1 89 ? -18.716 -1.472 11.926 1.00 96.44 89 TYR A O 1
ATOM 649 N N . LEU A 1 90 ? -16.899 -0.156 12.138 1.00 96.81 90 LEU A N 1
ATOM 650 C CA . LEU A 1 90 ? -17.585 1.096 11.822 1.00 96.81 90 LEU A CA 1
ATOM 651 C C . LEU A 1 90 ? -16.994 1.770 10.568 1.00 96.81 90 LEU A C 1
ATOM 653 O O . LEU A 1 90 ? -15.793 2.032 10.520 1.00 96.81 90 LEU A O 1
ATOM 657 N N . PRO A 1 91 ? -17.801 2.102 9.540 1.00 95.62 91 PRO A N 1
ATOM 658 C CA . PRO A 1 91 ? -17.321 2.885 8.407 1.00 95.62 91 PRO A CA 1
ATOM 659 C C . PRO A 1 91 ? -17.186 4.362 8.801 1.00 95.62 91 PRO A C 1
ATOM 661 O O . PRO A 1 91 ? -18.188 5.067 8.921 1.00 95.62 91 PRO A O 1
ATOM 664 N N . VAL A 1 92 ? -15.951 4.833 8.962 1.00 95.94 92 VAL A N 1
ATOM 665 C CA . VAL A 1 92 ? -15.627 6.189 9.444 1.00 95.94 92 VAL A CA 1
ATOM 666 C C . VAL A 1 92 ? -14.937 7.064 8.396 1.00 95.94 92 VAL A C 1
ATOM 668 O O . VAL A 1 92 ? -14.601 8.207 8.674 1.00 95.94 92 VAL A O 1
ATOM 671 N N . GLY A 1 93 ? -14.749 6.579 7.165 1.00 92.94 93 GLY A N 1
ATOM 672 C CA . GLY A 1 93 ? -14.080 7.351 6.114 1.00 92.94 93 GLY A CA 1
ATOM 673 C C . GLY A 1 93 ? -12.571 7.491 6.348 1.00 92.94 93 GLY A C 1
ATOM 674 O O . GLY A 1 93 ? -11.944 6.613 6.929 1.00 92.94 93 GLY A O 1
ATOM 675 N N . TYR A 1 94 ? -11.969 8.569 5.845 1.00 91.62 94 TYR A N 1
ATOM 676 C CA . TYR A 1 94 ? -10.512 8.753 5.817 1.00 91.62 94 TYR A CA 1
ATOM 677 C C . TYR A 1 94 ? -10.100 10.004 6.591 1.00 91.62 94 TYR A C 1
ATOM 679 O O . TYR A 1 94 ? -10.839 10.979 6.595 1.00 91.62 94 TYR A O 1
ATOM 687 N N . GLY A 1 95 ? -8.889 10.037 7.152 1.00 90.69 95 GLY A N 1
ATOM 688 C CA . GLY A 1 95 ? -8.310 11.277 7.680 1.00 90.69 95 GLY A CA 1
ATOM 689 C C . GLY A 1 95 ? -9.202 11.931 8.740 1.00 90.69 95 GLY A C 1
ATOM 690 O O . GLY A 1 95 ? -9.459 11.338 9.782 1.00 90.69 95 GLY A O 1
ATOM 691 N N . ALA A 1 96 ? -9.713 13.131 8.452 1.00 92.50 96 ALA A N 1
ATOM 692 C CA . ALA A 1 96 ? -10.500 13.929 9.393 1.00 92.50 96 ALA A CA 1
ATOM 693 C C . ALA A 1 96 ? -11.740 13.220 9.956 1.00 92.50 96 ALA A C 1
ATOM 695 O O . ALA A 1 96 ? -11.992 13.324 11.152 1.00 92.50 96 ALA A O 1
ATOM 696 N N . GLN A 1 97 ? -12.494 12.471 9.142 1.00 94.56 97 GLN A N 1
ATOM 697 C CA . GLN A 1 97 ? -13.678 11.765 9.650 1.00 94.56 97 GLN A CA 1
ATOM 698 C C . GLN A 1 97 ? -13.314 10.630 10.622 1.00 94.56 97 GLN A C 1
ATOM 700 O O . GLN A 1 97 ? -14.021 10.398 11.599 1.00 94.56 97 GLN A O 1
ATOM 705 N N . ALA A 1 98 ? -12.191 9.949 10.382 1.00 96.69 98 ALA A N 1
ATOM 706 C CA . ALA A 1 98 ? -11.686 8.916 11.280 1.00 96.69 98 ALA A CA 1
ATOM 707 C C . ALA A 1 98 ? -11.076 9.518 12.560 1.00 96.69 98 ALA A C 1
ATOM 709 O O . ALA A 1 98 ? -11.258 8.959 13.637 1.00 96.69 98 ALA A O 1
ATOM 710 N N . ALA A 1 99 ? -10.413 10.677 12.462 1.00 97.19 99 ALA A N 1
ATOM 711 C CA . ALA A 1 99 ? -9.931 11.417 13.628 1.00 97.19 99 ALA A CA 1
ATOM 712 C C . ALA A 1 99 ? -11.092 11.850 14.539 1.00 97.19 99 ALA A C 1
ATOM 714 O O . ALA A 1 99 ? -11.052 11.588 15.735 1.00 97.19 99 ALA A O 1
ATOM 715 N N . GLU A 1 100 ? -12.167 12.407 13.972 1.00 97.56 100 GLU A N 1
ATOM 716 C CA . GLU A 1 100 ? -13.373 12.771 14.731 1.00 97.56 100 GLU A CA 1
ATOM 717 C C . GLU A 1 100 ? -13.999 11.548 15.433 1.00 97.56 100 GLU A C 1
ATOM 719 O O . GLU A 1 100 ? -14.434 11.644 16.580 1.00 97.56 100 GLU A O 1
ATOM 724 N N . ALA A 1 101 ? -14.004 10.380 14.780 1.00 98.12 101 ALA A N 1
ATOM 725 C CA . ALA A 1 101 ? -14.497 9.142 15.385 1.00 98.12 101 ALA A CA 1
ATOM 726 C C . ALA A 1 101 ? -13.650 8.695 16.592 1.00 98.12 101 ALA A C 1
ATOM 728 O O . ALA A 1 101 ? -14.211 8.272 17.603 1.00 98.12 101 ALA A O 1
ATOM 729 N N . PHE A 1 102 ? -12.319 8.832 16.528 1.00 98.25 102 PHE A N 1
ATOM 730 C CA . PHE A 1 102 ? -11.453 8.616 17.692 1.00 98.25 102 PHE A CA 1
ATOM 731 C C . PHE A 1 102 ? -11.748 9.623 18.814 1.00 98.25 102 PHE A C 1
ATOM 733 O O . PHE A 1 102 ? -11.918 9.223 19.963 1.00 98.25 102 PHE A O 1
ATOM 740 N N . GLU A 1 103 ? -11.856 10.920 18.503 1.00 97.12 103 GLU A N 1
ATOM 741 C CA . GLU A 1 103 ? -12.118 11.971 19.503 1.00 97.12 103 GLU A CA 1
ATOM 742 C C . GLU A 1 103 ? -13.455 11.781 20.234 1.00 97.12 103 GLU A C 1
ATOM 744 O O . GLU A 1 103 ? -13.563 12.054 21.433 1.00 97.12 103 GLU A O 1
ATOM 749 N N . ASN A 1 104 ? -14.474 11.301 19.520 1.00 97.56 104 ASN A N 1
ATOM 750 C CA . ASN A 1 104 ? -15.791 11.012 20.084 1.00 97.56 104 ASN A CA 1
ATOM 751 C C . ASN A 1 104 ? -15.836 9.695 20.877 1.00 97.56 104 ASN A C 1
ATOM 753 O O . ASN A 1 104 ? -16.809 9.463 21.600 1.00 97.56 104 ASN A O 1
ATOM 757 N N . GLY A 1 105 ? -14.800 8.856 20.772 1.00 97.19 105 GLY A N 1
ATOM 758 C CA . GLY A 1 105 ? -14.786 7.502 21.327 1.00 97.19 105 GLY A CA 1
ATOM 759 C C . GLY A 1 105 ? -15.732 6.548 20.594 1.00 97.19 105 GLY A C 1
ATOM 760 O O . GLY A 1 105 ? -16.232 5.605 21.200 1.00 97.19 105 GLY A O 1
ATOM 761 N N . ASP A 1 106 ? -16.019 6.820 19.318 1.00 98.19 106 ASP A N 1
ATOM 762 C CA . ASP A 1 106 ? -16.830 5.945 18.467 1.00 98.19 106 ASP A CA 1
ATOM 763 C C . ASP A 1 106 ? -16.027 4.722 17.989 1.00 98.19 106 ASP A C 1
ATOM 765 O O . ASP A 1 106 ? -16.621 3.710 17.620 1.00 98.19 106 ASP A O 1
ATOM 769 N N . ILE A 1 107 ? -14.692 4.820 17.965 1.00 98.56 107 ILE A N 1
ATOM 770 C CA . ILE A 1 107 ? -13.765 3.740 17.603 1.00 98.56 107 ILE A CA 1
ATOM 771 C C . ILE A 1 107 ? -12.582 3.690 18.577 1.00 98.56 107 ILE A C 1
ATOM 773 O O . ILE A 1 107 ? -12.115 4.725 19.053 1.00 98.56 107 ILE A O 1
ATOM 777 N N . ASP A 1 108 ? -12.069 2.486 18.818 1.00 98.50 108 ASP A N 1
ATOM 778 C CA . ASP A 1 108 ? -10.900 2.215 19.665 1.00 98.50 108 ASP A CA 1
ATOM 779 C C . ASP A 1 108 ? -9.629 1.967 18.832 1.00 98.50 108 ASP A C 1
ATOM 781 O O . ASP A 1 108 ? -8.508 2.194 19.290 1.00 98.50 108 ASP A O 1
ATOM 785 N N . ALA A 1 109 ? -9.807 1.524 17.584 1.00 98.38 109 ALA A N 1
ATOM 786 C CA . ALA A 1 109 ? -8.752 1.301 16.602 1.00 98.38 109 ALA A CA 1
ATOM 787 C C . ALA A 1 109 ? -9.222 1.711 15.202 1.00 98.38 109 ALA A C 1
ATOM 789 O O . ALA A 1 109 ? -10.419 1.817 14.939 1.00 98.38 109 ALA A O 1
ATOM 790 N N . TYR A 1 110 ? -8.288 1.902 14.275 1.00 98.12 110 TYR A N 1
ATOM 791 C CA . TYR A 1 110 ? -8.586 2.207 12.878 1.00 98.12 110 TYR A CA 1
ATOM 792 C C . TYR A 1 110 ? -7.781 1.308 11.950 1.00 98.12 110 TYR A C 1
ATOM 794 O O . TYR A 1 110 ? -6.569 1.180 12.096 1.00 98.12 110 TYR A O 1
ATOM 802 N N . SER A 1 111 ? -8.443 0.704 10.970 1.00 95.88 111 SER A N 1
ATOM 803 C CA . SER A 1 111 ? -7.788 -0.017 9.892 1.00 95.88 111 SER A CA 1
ATOM 804 C C . SER A 1 111 ? -7.722 0.830 8.632 1.00 95.88 111 SER A C 1
ATOM 806 O O . SER A 1 111 ? -8.736 1.247 8.061 1.00 95.88 111 SER A O 1
ATOM 808 N N . GLY A 1 112 ? -6.500 1.084 8.183 1.00 92.06 112 GLY A N 1
ATOM 809 C CA . GLY A 1 112 ? -6.210 2.013 7.104 1.00 92.06 112 GLY A CA 1
ATOM 810 C C . GLY A 1 112 ? -4.846 1.765 6.491 1.00 92.06 112 GLY A C 1
ATOM 811 O O . GLY A 1 112 ? -4.303 0.672 6.585 1.00 92.06 112 GLY A O 1
ATOM 812 N N . TYR A 1 113 ? -4.311 2.790 5.842 1.00 89.75 11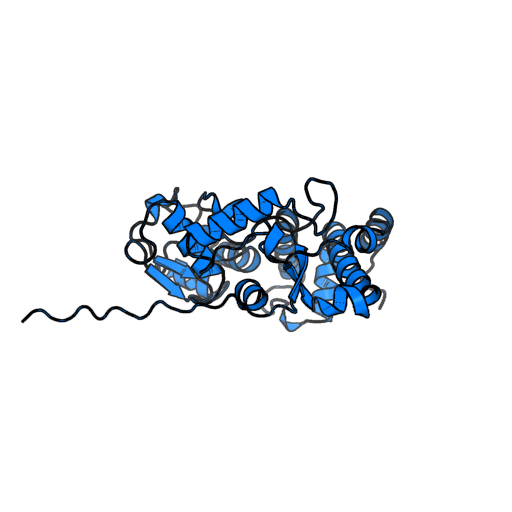3 TYR A N 1
ATOM 813 C CA . TYR A 1 113 ? -2.987 2.803 5.226 1.00 89.75 113 TYR A CA 1
ATOM 814 C C . TYR A 1 113 ? -2.327 4.162 5.488 1.00 89.75 113 TYR A C 1
ATOM 816 O O . TYR A 1 113 ? -2.994 5.084 5.960 1.00 89.75 113 TYR A O 1
ATOM 824 N N . ASP A 1 114 ? -1.034 4.274 5.175 1.00 86.81 114 ASP A N 1
ATOM 825 C CA . ASP A 1 114 ? -0.174 5.436 5.472 1.00 86.81 114 ASP A CA 1
ATOM 826 C C . ASP A 1 114 ? -0.860 6.817 5.459 1.00 86.81 114 ASP A C 1
ATOM 828 O O . ASP A 1 114 ? -1.010 7.415 6.516 1.00 86.81 114 ASP A O 1
ATOM 832 N N . GLY A 1 115 ? -1.315 7.329 4.314 1.00 88.12 115 GLY A N 1
ATOM 833 C CA . GLY A 1 115 ? -1.822 8.692 4.154 1.00 88.12 115 GLY A CA 1
ATOM 834 C C . GLY A 1 115 ? -2.937 9.041 5.141 1.00 88.12 115 GLY A C 1
ATOM 835 O O . GLY A 1 115 ? -2.770 9.974 5.924 1.00 88.12 115 GLY A O 1
ATOM 836 N N . PRO A 1 116 ? -4.058 8.296 5.156 1.00 90.88 116 PRO A N 1
ATOM 837 C CA . PRO A 1 116 ? -5.095 8.458 6.166 1.00 90.88 116 PRO A CA 1
ATOM 838 C C . PRO A 1 116 ? -4.571 8.371 7.602 1.00 90.88 116 PRO A C 1
ATOM 840 O O . PRO A 1 116 ? -4.967 9.199 8.414 1.00 90.88 116 PRO A O 1
ATOM 843 N N . ASN A 1 117 ? -3.682 7.423 7.914 1.00 93.75 117 ASN A N 1
ATOM 844 C CA . ASN A 1 117 ? -3.152 7.245 9.270 1.00 93.75 117 ASN A CA 1
ATOM 845 C C . ASN A 1 117 ? -2.314 8.454 9.713 1.00 93.75 117 ASN A C 1
ATOM 847 O O . ASN A 1 117 ? -2.471 8.934 10.833 1.00 93.75 117 ASN A O 1
ATOM 851 N N . VAL A 1 118 ? -1.477 8.989 8.820 1.00 91.88 118 VAL A N 1
ATOM 852 C CA . VAL A 1 118 ? -0.687 10.201 9.067 1.00 91.88 118 VAL A CA 1
ATOM 853 C C . VAL A 1 118 ? -1.598 11.395 9.346 1.00 91.88 118 VAL A C 1
ATOM 855 O O . VAL A 1 118 ? -1.389 12.101 10.328 1.00 91.88 118 VAL A O 1
ATOM 858 N N . VAL A 1 119 ? -2.637 11.589 8.529 1.00 92.00 119 VAL A N 1
ATOM 859 C CA . VAL A 1 119 ? -3.602 12.684 8.719 1.00 92.00 119 VAL A CA 1
ATOM 860 C C . VAL A 1 119 ? -4.352 12.541 10.045 1.00 92.00 119 VAL A C 1
ATOM 862 O O . VAL A 1 119 ? -4.561 13.532 10.739 1.00 92.00 119 VAL A O 1
ATOM 865 N N . ILE A 1 120 ? -4.757 11.322 10.414 1.00 95.56 120 ILE A N 1
ATOM 866 C CA . ILE A 1 120 ? -5.432 11.068 11.693 1.00 95.56 120 ILE A CA 1
ATOM 867 C C . ILE A 1 120 ? -4.510 11.435 12.861 1.00 95.56 120 ILE A C 1
ATOM 869 O O . ILE A 1 120 ? -4.932 12.175 13.745 1.00 95.56 120 ILE A O 1
ATOM 873 N N . GLY A 1 121 ? -3.259 10.966 12.853 1.00 95.38 121 GLY A N 1
ATOM 874 C CA . GLY A 1 121 ? -2.294 11.268 13.914 1.00 95.38 121 GLY A CA 1
ATOM 875 C C . GLY A 1 121 ? -2.028 12.768 14.073 1.00 95.38 121 GLY A C 1
ATOM 876 O O . GLY A 1 121 ? -2.075 13.291 15.187 1.00 95.38 121 GLY A O 1
ATOM 877 N N . ASP A 1 122 ? -1.848 13.486 12.958 1.00 93.50 122 ASP A N 1
ATOM 878 C CA . ASP A 1 122 ? -1.651 14.941 12.961 1.00 93.50 122 ASP A CA 1
ATOM 879 C C . ASP A 1 122 ? -2.843 15.686 13.587 1.00 93.50 122 ASP A C 1
ATOM 881 O O . ASP A 1 122 ? -2.649 16.609 14.381 1.00 93.50 122 ASP A O 1
ATOM 885 N N . LEU A 1 123 ? -4.076 15.276 13.265 1.00 94.31 123 LEU A N 1
ATOM 886 C CA . LEU A 1 123 ? -5.296 15.896 13.796 1.00 94.31 123 LEU A CA 1
ATOM 887 C C . LEU A 1 123 ? -5.530 15.573 15.276 1.00 94.31 123 LEU A C 1
ATOM 889 O O . LEU A 1 123 ? -5.956 16.450 16.025 1.00 94.31 123 LEU A O 1
ATOM 893 N N . LEU A 1 124 ? -5.215 14.349 15.703 1.00 96.12 124 LEU A N 1
ATOM 894 C CA . LEU A 1 124 ? -5.293 13.937 17.108 1.00 96.12 124 LEU A CA 1
ATOM 895 C C . LEU A 1 124 ? -4.140 14.501 17.956 1.00 96.12 124 LEU A C 1
ATOM 897 O O . LEU A 1 124 ? -4.214 14.499 19.186 1.00 96.12 124 LEU A O 1
ATOM 901 N N . GLY A 1 125 ? -3.065 14.973 17.320 1.00 95.88 125 GLY A N 1
ATOM 902 C CA . GLY A 1 125 ? -1.854 15.423 18.001 1.00 95.88 125 GLY A CA 1
ATOM 903 C C . GLY A 1 125 ? -1.096 14.287 18.696 1.00 95.88 125 GLY A C 1
ATOM 904 O O . GLY A 1 125 ? -0.454 14.523 19.721 1.00 95.88 125 GLY A O 1
ATOM 905 N N . THR A 1 126 ? -1.189 13.065 18.163 1.00 96.12 126 THR A N 1
ATOM 906 C CA . THR A 1 126 ? -0.545 11.859 18.702 1.00 96.12 126 THR A CA 1
ATOM 907 C C . THR A 1 126 ? -0.053 10.956 17.575 1.00 96.12 126 THR A C 1
ATOM 909 O O . THR A 1 126 ? -0.605 10.959 16.475 1.00 96.12 126 THR A O 1
ATOM 912 N N . GLU A 1 127 ? 0.989 10.173 17.834 1.00 93.50 127 GLU A N 1
ATOM 913 C CA . GLU A 1 127 ? 1.409 9.132 16.897 1.00 93.50 127 GLU A CA 1
ATOM 914 C C . GLU A 1 127 ? 0.399 7.977 16.921 1.00 93.50 127 GLU A C 1
ATOM 916 O O . GLU A 1 127 ? -0.240 7.699 17.940 1.00 93.50 127 GLU A O 1
ATOM 921 N N . LEU A 1 128 ? 0.242 7.311 15.777 1.00 96.12 128 LEU A N 1
ATOM 922 C CA . LEU A 1 128 ? -0.540 6.087 15.687 1.00 96.12 128 LEU A CA 1
ATOM 923 C C . LEU A 1 128 ? 0.404 4.891 15.668 1.00 96.12 128 LEU A C 1
ATOM 925 O O . LEU A 1 128 ? 1.295 4.803 14.821 1.00 96.12 128 LEU A O 1
ATOM 929 N N . ARG A 1 129 ? 0.172 3.959 16.584 1.00 96.19 129 ARG A N 1
ATOM 930 C CA . ARG A 1 129 ? 0.926 2.720 16.722 1.00 96.19 129 ARG A CA 1
ATOM 931 C C . ARG A 1 129 ? 0.195 1.581 16.036 1.00 96.19 129 ARG A C 1
ATOM 933 O O . ARG A 1 129 ? -1.002 1.396 16.240 1.00 96.19 129 ARG A O 1
ATOM 940 N N . GLU A 1 130 ? 0.921 0.793 15.251 1.00 95.19 130 GLU A N 1
ATOM 941 C CA . GLU A 1 130 ? 0.392 -0.432 14.653 1.00 95.19 130 GLU A CA 1
ATOM 942 C C . GLU A 1 130 ? 0.227 -1.552 15.687 1.00 95.19 130 GLU A C 1
ATOM 944 O O . GLU A 1 130 ? 1.053 -1.727 16.588 1.00 95.19 130 GLU A O 1
ATOM 949 N N . ILE A 1 131 ? -0.848 -2.325 15.543 1.00 96.88 131 ILE A N 1
ATOM 950 C CA . ILE A 1 131 ? -1.040 -3.568 16.286 1.00 96.88 131 ILE A CA 1
ATOM 951 C C . ILE A 1 131 ? -0.226 -4.675 15.594 1.00 96.88 131 ILE A C 1
ATOM 953 O O . ILE A 1 131 ? -0.410 -4.889 14.389 1.00 96.88 131 ILE A O 1
ATOM 957 N N . PRO A 1 132 ? 0.680 -5.378 16.304 1.00 93.56 132 PRO A N 1
ATOM 958 C CA . PRO A 1 132 ? 1.512 -6.418 15.703 1.00 93.56 132 PRO A CA 1
ATOM 959 C C . PRO A 1 132 ? 0.672 -7.583 15.180 1.00 93.56 132 PRO A C 1
ATOM 961 O O . PRO A 1 132 ? -0.137 -8.130 15.919 1.00 93.56 132 PRO A O 1
ATOM 964 N N . SER A 1 133 ? 0.880 -8.010 13.936 1.00 89.88 133 SER A N 1
ATOM 965 C CA . SER A 1 133 ? 0.200 -9.184 13.383 1.00 89.88 133 SER A CA 1
ATOM 966 C C . SER A 1 133 ? 0.957 -9.747 12.180 1.00 89.88 133 SER A C 1
ATOM 968 O O . SER A 1 133 ? 1.518 -8.955 11.420 1.00 89.88 133 SER A O 1
ATOM 970 N N . PRO A 1 134 ? 0.935 -11.076 11.945 1.00 85.81 134 PRO A N 1
ATOM 971 C CA . PRO A 1 134 ? 1.500 -11.674 10.735 1.00 85.81 134 PRO A CA 1
ATOM 972 C C . PRO A 1 134 ? 0.952 -11.072 9.433 1.00 85.81 134 PRO A C 1
ATOM 974 O O . PRO A 1 134 ? 1.662 -11.038 8.433 1.00 85.81 134 PRO A O 1
ATOM 977 N N . ILE A 1 135 ? -0.281 -10.544 9.443 1.00 85.25 135 ILE A N 1
ATOM 978 C CA . ILE A 1 135 ? -0.861 -9.868 8.273 1.00 85.25 135 ILE A CA 1
ATOM 979 C C . ILE A 1 135 ? -0.095 -8.593 7.886 1.00 85.25 135 ILE A C 1
ATOM 981 O O . ILE A 1 135 ? -0.168 -8.158 6.743 1.00 85.25 135 ILE A O 1
ATOM 985 N N . ASN A 1 136 ? 0.660 -7.979 8.801 1.00 87.00 136 ASN A N 1
ATOM 986 C CA . ASN A 1 136 ? 1.440 -6.777 8.498 1.00 87.00 136 ASN A CA 1
ATOM 987 C C . ASN A 1 136 ? 2.661 -7.091 7.614 1.00 87.00 136 ASN A C 1
ATOM 989 O O . ASN A 1 136 ? 3.134 -6.202 6.905 1.00 87.00 136 ASN A O 1
ATOM 993 N N . ASP A 1 137 ? 3.130 -8.344 7.642 1.00 83.31 137 ASP A N 1
ATOM 994 C CA . ASP A 1 137 ? 4.363 -8.807 6.992 1.00 83.31 137 ASP A CA 1
ATOM 995 C C . ASP A 1 137 ? 4.118 -9.501 5.639 1.00 83.31 137 ASP A C 1
ATOM 997 O O . ASP A 1 137 ? 5.062 -9.931 4.976 1.00 83.31 137 ASP A O 1
ATOM 1001 N N . ILE A 1 138 ? 2.858 -9.618 5.210 1.00 79.44 138 ILE A N 1
ATOM 1002 C CA . ILE A 1 138 ? 2.506 -10.158 3.889 1.00 79.44 138 ILE A CA 1
ATOM 1003 C C . ILE A 1 138 ? 3.001 -9.230 2.773 1.00 79.44 138 ILE 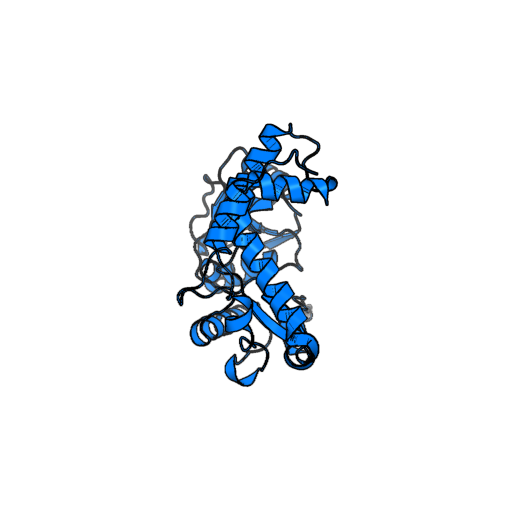A C 1
ATOM 1005 O O . ILE A 1 138 ? 3.065 -8.006 2.918 1.00 79.44 138 ILE A O 1
ATOM 1009 N N . SER A 1 139 ? 3.306 -9.813 1.622 1.00 74.00 139 SER A N 1
ATOM 1010 C CA . SER A 1 139 ? 3.730 -9.092 0.425 1.00 74.00 139 SER A CA 1
ATOM 1011 C C . SER A 1 139 ? 2.628 -9.104 -0.643 1.00 74.00 139 SER A C 1
ATOM 1013 O O . SER A 1 139 ? 1.626 -9.803 -0.526 1.00 74.00 139 SER A O 1
ATOM 1015 N N . GLY A 1 140 ? 2.775 -8.300 -1.701 1.00 68.38 140 GLY A N 1
ATOM 1016 C CA . GLY A 1 140 ? 1.934 -8.444 -2.899 1.00 68.38 140 GLY A CA 1
ATOM 1017 C C . GLY A 1 140 ? 0.557 -7.789 -2.789 1.00 68.38 140 GLY A C 1
ATOM 1018 O O . GLY A 1 140 ? -0.369 -8.155 -3.513 1.00 68.38 140 GLY A O 1
ATOM 1019 N N . THR A 1 141 ? 0.409 -6.787 -1.919 1.00 72.00 141 THR A N 1
ATOM 1020 C CA . THR A 1 141 ? -0.877 -6.102 -1.713 1.00 72.00 141 THR A CA 1
ATOM 1021 C C . THR A 1 141 ? -1.227 -5.091 -2.807 1.00 72.00 141 THR A C 1
ATOM 1023 O O . THR A 1 141 ? -2.346 -4.579 -2.823 1.00 72.00 141 THR A O 1
ATOM 1026 N N . SER A 1 142 ? -0.303 -4.801 -3.733 1.00 81.44 142 SER A N 1
ATOM 1027 C CA . SER A 1 142 ? -0.586 -4.025 -4.948 1.00 81.44 142 SER A CA 1
ATOM 1028 C C . SER A 1 142 ? 0.010 -4.707 -6.176 1.00 81.44 142 SER A C 1
ATOM 1030 O O . SER A 1 142 ? 1.157 -5.154 -6.154 1.00 81.44 142 SER A O 1
ATOM 1032 N N . ALA A 1 143 ? -0.763 -4.745 -7.261 1.00 88.06 143 ALA A N 1
ATOM 1033 C CA . ALA A 1 143 ? -0.426 -5.470 -8.479 1.00 88.06 143 ALA A CA 1
ATOM 1034 C C . ALA A 1 143 ? -0.554 -4.595 -9.732 1.00 88.06 143 ALA A C 1
ATOM 1036 O O . ALA A 1 143 ? -1.492 -3.809 -9.870 1.00 88.06 143 ALA A O 1
ATOM 1037 N N . LEU A 1 144 ? 0.365 -4.789 -10.676 1.00 91.81 144 LEU A N 1
ATOM 1038 C CA . LEU A 1 144 ? 0.234 -4.366 -12.063 1.00 91.81 144 LEU A CA 1
ATOM 1039 C C . LEU A 1 144 ? -0.480 -5.479 -12.827 1.00 91.81 144 LEU A C 1
ATOM 1041 O O . LEU A 1 144 ? 0.070 -6.566 -13.012 1.00 91.81 144 LEU A O 1
ATOM 1045 N N . ILE A 1 145 ? -1.709 -5.203 -13.253 1.00 93.00 145 ILE A N 1
ATOM 1046 C CA . ILE A 1 145 ? -2.586 -6.186 -13.894 1.00 93.00 145 ILE A CA 1
ATOM 1047 C C . ILE A 1 145 ? -2.884 -5.733 -15.320 1.00 93.00 145 ILE A C 1
ATOM 1049 O O . ILE A 1 145 ? -3.243 -4.578 -15.563 1.00 93.00 145 ILE A O 1
ATOM 1053 N N . VAL A 1 146 ? -2.737 -6.654 -16.267 1.00 93.75 146 VAL A N 1
ATOM 1054 C CA . VAL A 1 146 ? -3.041 -6.460 -17.689 1.00 93.75 146 VAL A CA 1
ATOM 1055 C C . VAL A 1 146 ? -3.925 -7.596 -18.191 1.00 93.75 146 VAL A C 1
ATOM 1057 O O . VAL A 1 146 ? -4.202 -8.549 -17.464 1.00 93.75 146 VAL A O 1
ATOM 1060 N N . ARG A 1 147 ? -4.363 -7.515 -19.452 1.00 93.12 147 ARG A N 1
ATOM 1061 C CA . ARG A 1 147 ? -4.934 -8.694 -20.106 1.00 93.12 147 ARG A CA 1
ATOM 1062 C C . ARG A 1 147 ? -3.845 -9.732 -20.355 1.00 93.12 147 ARG A C 1
ATOM 1064 O O . ARG A 1 147 ? -2.790 -9.360 -20.867 1.00 93.12 147 ARG A O 1
ATOM 1071 N N . ALA A 1 148 ? -4.116 -11.007 -20.094 1.00 91.88 148 ALA A N 1
ATOM 1072 C CA . ALA A 1 148 ? -3.208 -12.107 -20.427 1.00 91.88 148 ALA A CA 1
ATOM 1073 C C . ALA A 1 148 ? -2.829 -12.060 -21.916 1.00 91.88 148 ALA A C 1
ATOM 1075 O O . ALA A 1 148 ? -1.656 -12.091 -22.286 1.00 91.88 148 ALA A O 1
ATOM 1076 N N . SER A 1 149 ? -3.815 -11.818 -22.784 1.00 93.31 149 SER A N 1
ATOM 1077 C CA . SER A 1 149 ? -3.586 -11.629 -24.219 1.00 93.31 149 SER A CA 1
ATOM 1078 C C . SER A 1 149 ? -2.673 -10.441 -24.576 1.00 93.31 149 SER A C 1
ATOM 1080 O O . SER A 1 149 ? -2.035 -10.469 -25.633 1.00 93.31 149 SER A O 1
ATOM 1082 N N . ALA A 1 150 ? -2.558 -9.412 -23.727 1.00 95.75 150 ALA A N 1
ATOM 1083 C CA . ALA A 1 150 ? -1.664 -8.274 -23.954 1.00 95.75 150 ALA A CA 1
ATOM 1084 C C . ALA A 1 150 ? -0.190 -8.614 -23.684 1.00 95.75 150 ALA A C 1
ATOM 1086 O O . ALA A 1 150 ? 0.680 -8.015 -24.316 1.00 95.75 150 ALA A O 1
ATOM 1087 N N . VAL A 1 151 ? 0.101 -9.594 -22.820 1.00 95.62 151 VAL A N 1
ATOM 1088 C CA . VAL A 1 151 ? 1.477 -10.066 -22.579 1.00 95.62 151 VAL A CA 1
ATOM 1089 C C . VAL A 1 151 ? 2.092 -10.599 -23.876 1.00 95.62 151 VAL A C 1
ATOM 1091 O O . VAL A 1 151 ? 3.235 -10.285 -24.197 1.00 95.62 151 VAL A O 1
ATOM 1094 N N . GLU A 1 152 ? 1.307 -11.320 -24.681 1.00 93.25 152 GLU A N 1
ATOM 1095 C CA . GLU A 1 152 ? 1.759 -11.866 -25.965 1.00 93.25 152 GLU A CA 1
ATOM 1096 C C . GLU A 1 152 ? 1.648 -10.860 -27.121 1.00 93.25 152 GLU A C 1
ATOM 1098 O O . GLU A 1 152 ? 2.575 -10.707 -27.920 1.00 93.25 152 GLU A O 1
ATOM 1103 N N . ASN A 1 153 ? 0.497 -10.190 -27.248 1.00 96.44 153 ASN A N 1
ATOM 1104 C CA . ASN A 1 153 ? 0.161 -9.418 -28.451 1.00 96.44 153 ASN A CA 1
ATOM 1105 C C . ASN A 1 153 ? 0.571 -7.942 -28.366 1.00 96.44 153 ASN A C 1
ATOM 1107 O O . ASN A 1 153 ? 0.680 -7.274 -29.396 1.00 96.44 153 ASN A O 1
ATOM 1111 N N . GLU A 1 154 ? 0.800 -7.431 -27.157 1.00 97.38 154 GLU A N 1
ATOM 1112 C CA . GLU A 1 154 ? 1.108 -6.027 -26.876 1.00 97.38 154 GLU A CA 1
ATOM 1113 C C . GLU A 1 154 ? 2.303 -5.887 -25.917 1.00 97.38 154 GLU A C 1
ATOM 1115 O O . GLU A 1 154 ? 2.409 -4.900 -25.188 1.00 97.38 154 GLU A O 1
ATOM 1120 N N . ALA A 1 155 ? 3.230 -6.853 -25.952 1.00 97.75 155 ALA A N 1
ATOM 1121 C CA . ALA A 1 155 ? 4.368 -6.954 -25.036 1.00 97.75 155 ALA A CA 1
ATOM 1122 C C . ALA A 1 155 ? 5.138 -5.632 -24.864 1.00 97.75 155 ALA A C 1
ATOM 1124 O O . ALA A 1 155 ? 5.491 -5.260 -23.749 1.00 97.75 155 ALA A O 1
ATOM 1125 N N . GLU A 1 156 ? 5.365 -4.880 -25.948 1.00 98.25 156 GLU A N 1
ATOM 1126 C CA . GLU A 1 156 ? 6.066 -3.588 -25.891 1.00 98.25 156 GLU A CA 1
ATOM 1127 C C . GLU A 1 156 ? 5.342 -2.550 -25.016 1.00 98.25 156 GLU A C 1
ATOM 1129 O O . GLU A 1 156 ? 6.000 -1.791 -24.299 1.00 98.25 156 GLU A O 1
ATOM 1134 N N . HIS A 1 157 ? 4.004 -2.527 -25.028 1.00 98.12 157 HIS A N 1
ATOM 1135 C CA . HIS A 1 157 ? 3.212 -1.631 -24.183 1.00 98.12 157 HIS A CA 1
ATOM 1136 C C . HIS A 1 157 ? 3.249 -2.071 -22.721 1.00 98.12 157 HIS A C 1
ATOM 1138 O O . HIS A 1 157 ? 3.426 -1.223 -21.848 1.00 98.12 157 HIS A O 1
ATOM 1144 N N . VAL A 1 158 ? 3.145 -3.378 -22.458 1.00 98.19 158 VAL A N 1
ATOM 1145 C CA . VAL A 1 158 ? 3.239 -3.931 -21.097 1.00 98.19 158 VAL A CA 1
ATOM 1146 C C . VAL A 1 158 ? 4.619 -3.636 -20.502 1.00 98.19 158 VAL A C 1
ATOM 1148 O O . VAL A 1 158 ? 4.716 -3.079 -19.411 1.00 98.19 158 VAL A O 1
ATOM 1151 N N . ILE A 1 159 ? 5.691 -3.892 -21.261 1.00 98.62 159 ILE A N 1
ATOM 1152 C CA . ILE A 1 159 ? 7.067 -3.557 -20.872 1.00 98.62 159 ILE A CA 1
ATOM 1153 C C . ILE A 1 159 ? 7.200 -2.056 -20.591 1.00 98.62 159 ILE A C 1
ATOM 1155 O O . ILE A 1 159 ? 7.802 -1.664 -19.592 1.00 98.62 159 ILE A O 1
ATOM 1159 N N . GLY A 1 160 ? 6.669 -1.210 -21.479 1.00 98.38 160 GLY A N 1
ATOM 1160 C CA . GLY A 1 160 ? 6.732 0.242 -21.342 1.00 98.38 160 GLY A CA 1
ATOM 1161 C C . GLY A 1 160 ? 6.021 0.751 -20.089 1.00 98.38 160 GLY A C 1
ATOM 1162 O O . GLY A 1 160 ? 6.599 1.552 -19.355 1.00 98.38 160 GLY A O 1
ATOM 1163 N N . LEU A 1 161 ? 4.808 0.257 -19.827 1.00 97.69 161 LEU A N 1
ATOM 1164 C CA . LEU A 1 161 ? 4.000 0.611 -18.661 1.00 97.69 161 LEU A CA 1
ATOM 1165 C C . LEU A 1 161 ? 4.691 0.198 -17.357 1.00 97.69 161 LEU A C 1
ATOM 1167 O O . LEU A 1 161 ? 4.926 1.051 -16.501 1.00 97.69 161 LEU A O 1
ATOM 1171 N N . SER A 1 162 ? 5.076 -1.075 -17.228 1.00 97.44 162 SER A N 1
ATOM 1172 C CA . SER A 1 162 ? 5.726 -1.588 -16.016 1.00 97.44 162 SER A CA 1
ATOM 1173 C C . SER A 1 162 ? 7.071 -0.905 -15.767 1.00 97.44 162 SER A C 1
ATOM 1175 O O . SER A 1 162 ? 7.366 -0.498 -14.646 1.00 97.44 162 SER A O 1
ATOM 1177 N N . ARG A 1 163 ? 7.877 -0.681 -16.817 1.00 98.06 163 ARG A N 1
ATOM 1178 C CA . ARG A 1 163 ? 9.148 0.049 -16.689 1.00 98.06 163 ARG A CA 1
ATOM 1179 C C . ARG A 1 163 ? 8.922 1.487 -16.235 1.00 98.06 163 ARG A C 1
ATOM 1181 O O . ARG A 1 163 ? 9.664 1.971 -15.387 1.00 98.06 163 ARG A O 1
ATOM 1188 N N . ALA A 1 164 ? 7.937 2.186 -16.800 1.00 97.44 164 ALA A N 1
ATOM 1189 C CA . ALA A 1 164 ? 7.623 3.556 -16.402 1.00 97.44 164 ALA A CA 1
ATOM 1190 C C . ALA A 1 164 ? 7.187 3.626 -14.932 1.00 97.44 164 ALA A C 1
ATOM 1192 O O . ALA A 1 164 ? 7.650 4.510 -14.215 1.00 97.44 164 ALA A O 1
ATOM 1193 N N . PHE A 1 165 ? 6.380 2.661 -14.480 1.00 96.06 165 PHE A N 1
ATOM 1194 C CA . PHE A 1 165 ? 5.975 2.539 -13.083 1.00 96.06 165 PHE A CA 1
ATOM 1195 C C . PHE A 1 165 ? 7.191 2.420 -12.151 1.00 96.06 165 PHE A C 1
ATOM 1197 O O . PHE A 1 165 ? 7.386 3.286 -11.303 1.00 96.06 165 PHE A O 1
ATOM 1204 N N . PHE A 1 166 ? 8.083 1.447 -12.363 1.00 95.94 166 PHE A N 1
ATOM 1205 C CA . PHE A 1 166 ? 9.244 1.265 -11.476 1.00 95.94 166 PHE A CA 1
ATOM 1206 C C . PHE A 1 166 ? 10.282 2.390 -11.581 1.00 95.94 166 PHE A C 1
ATOM 1208 O O . PHE A 1 166 ? 10.873 2.782 -10.577 1.00 95.94 166 PHE A O 1
ATOM 1215 N N . LYS A 1 167 ? 10.466 2.989 -12.767 1.00 97.62 167 LYS A N 1
ATOM 1216 C CA . LYS A 1 167 ? 11.265 4.218 -12.902 1.00 97.62 167 LYS A CA 1
ATOM 1217 C C . LYS A 1 167 ? 10.688 5.363 -12.065 1.00 97.62 167 LYS A C 1
ATOM 1219 O O . LYS A 1 167 ? 11.460 6.130 -11.501 1.00 97.62 167 LYS A O 1
ATOM 1224 N N . SER A 1 168 ? 9.359 5.490 -12.003 1.00 96.00 168 SER A N 1
ATOM 1225 C CA . SER A 1 168 ? 8.701 6.538 -11.214 1.00 96.00 168 SER A CA 1
ATOM 1226 C C . SER A 1 168 ? 8.942 6.358 -9.716 1.00 96.00 168 SER A C 1
ATOM 1228 O O . SER A 1 168 ? 9.199 7.343 -9.034 1.00 96.00 168 SER A O 1
ATOM 1230 N N . THR A 1 169 ? 8.976 5.113 -9.229 1.00 94.94 169 THR A N 1
ATOM 1231 C CA . THR A 1 169 ? 9.349 4.780 -7.847 1.00 94.94 169 THR A CA 1
ATOM 1232 C C . THR A 1 169 ? 10.777 5.231 -7.542 1.00 94.94 169 THR A C 1
ATOM 1234 O O . THR A 1 169 ? 10.983 5.985 -6.599 1.00 94.94 169 THR A O 1
ATOM 1237 N N . VAL A 1 170 ? 11.749 4.870 -8.391 1.00 97.06 170 VAL A N 1
ATOM 1238 C CA . VAL A 1 170 ? 13.160 5.280 -8.228 1.00 97.06 170 VAL A CA 1
ATOM 1239 C C . VAL A 1 170 ? 13.316 6.803 -8.261 1.00 97.06 170 VAL A C 1
ATOM 1241 O O . VAL A 1 170 ? 14.081 7.368 -7.483 1.00 97.06 170 VAL A O 1
ATOM 1244 N N . PHE A 1 171 ? 12.587 7.480 -9.151 1.00 97.94 171 PHE A N 1
ATOM 1245 C CA . PHE A 1 171 ? 12.579 8.941 -9.211 1.00 97.94 171 PHE A CA 1
ATOM 1246 C C . PHE A 1 171 ? 12.018 9.551 -7.920 1.00 97.94 171 PHE A C 1
ATOM 1248 O O . PHE A 1 171 ? 12.614 10.474 -7.371 1.00 97.94 171 PHE A O 1
ATOM 1255 N N . ALA A 1 172 ? 10.881 9.044 -7.438 1.00 97.12 172 ALA A N 1
ATOM 1256 C CA . ALA A 1 172 ? 10.204 9.549 -6.249 1.00 97.12 172 ALA A CA 1
ATOM 1257 C C . ALA A 1 172 ? 11.013 9.314 -4.965 1.00 97.12 172 ALA A C 1
ATOM 1259 O O . ALA A 1 172 ? 11.020 10.181 -4.100 1.00 97.12 172 ALA A O 1
ATOM 1260 N N . GLU A 1 173 ? 11.733 8.192 -4.865 1.00 95.88 173 GLU A N 1
ATOM 1261 C CA . GLU A 1 173 ? 12.686 7.927 -3.777 1.00 95.88 173 GLU A CA 1
ATOM 1262 C C . GLU A 1 173 ? 13.824 8.960 -3.748 1.00 95.88 173 GLU A C 1
ATOM 1264 O O . GLU A 1 173 ? 14.250 9.393 -2.681 1.00 95.88 173 GLU A O 1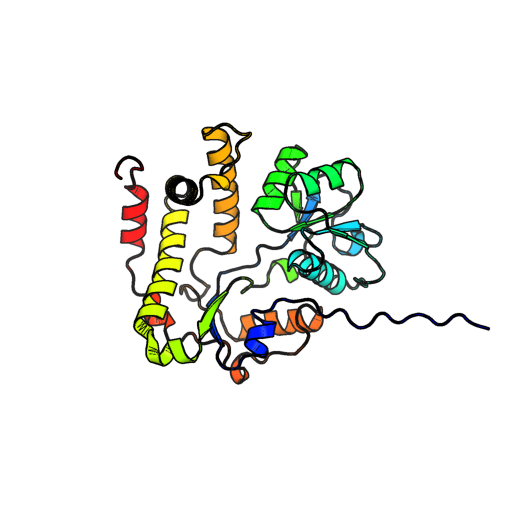
ATOM 1269 N N . GLU A 1 174 ? 14.332 9.352 -4.918 1.00 97.25 174 GLU A N 1
ATOM 1270 C CA . GLU A 1 174 ? 15.458 10.284 -5.029 1.00 97.25 174 GLU A CA 1
ATOM 1271 C C . GLU A 1 174 ? 15.033 11.753 -4.869 1.00 97.25 174 GLU A C 1
ATOM 1273 O O . GLU A 1 174 ? 15.764 12.557 -4.290 1.00 97.25 174 GLU A O 1
ATOM 1278 N N . ASN A 1 175 ? 13.861 12.124 -5.392 1.00 97.62 175 ASN A N 1
ATOM 1279 C CA . ASN A 1 175 ? 13.336 13.487 -5.332 1.00 97.62 175 ASN A CA 1
ATOM 1280 C C . ASN A 1 175 ? 11.818 13.498 -5.050 1.00 97.62 175 ASN A C 1
ATOM 1282 O O . ASN A 1 175 ? 11.010 13.744 -5.959 1.00 97.62 175 ASN A O 1
ATOM 1286 N N . PRO A 1 176 ? 11.412 13.253 -3.789 1.00 97.00 176 PRO A N 1
ATOM 1287 C CA . PRO A 1 176 ? 10.001 13.154 -3.421 1.00 97.00 176 PRO A CA 1
ATOM 1288 C C . PRO A 1 176 ? 9.253 14.479 -3.608 1.00 97.00 176 PRO A C 1
ATOM 1290 O O . PRO A 1 176 ? 8.112 14.476 -4.067 1.00 97.00 176 PRO A O 1
ATOM 1293 N N . GLU A 1 177 ? 9.895 15.622 -3.341 1.00 96.50 177 GLU A N 1
ATOM 1294 C CA . GLU A 1 177 ? 9.287 16.947 -3.538 1.00 96.50 177 GLU A CA 1
ATOM 1295 C C . GLU A 1 177 ? 8.941 17.206 -5.011 1.00 96.50 177 GLU A C 1
ATOM 1297 O O . GLU A 1 177 ? 7.862 17.713 -5.321 1.00 96.50 177 GLU A O 1
ATOM 1302 N N . ALA A 1 178 ? 9.825 16.834 -5.946 1.00 97.12 178 ALA A N 1
ATOM 1303 C CA . ALA A 1 178 ? 9.530 16.942 -7.373 1.00 97.12 178 ALA A CA 1
ATOM 1304 C C . ALA A 1 178 ? 8.378 16.023 -7.791 1.00 97.12 178 ALA A C 1
ATOM 1306 O O . ALA A 1 178 ? 7.496 16.470 -8.525 1.00 97.12 178 ALA A O 1
ATOM 1307 N N . ALA A 1 179 ? 8.351 14.778 -7.306 1.00 96.69 179 ALA A N 1
ATOM 1308 C CA . ALA A 1 179 ? 7.264 13.845 -7.592 1.00 96.69 179 ALA A CA 1
ATOM 1309 C C . ALA A 1 179 ? 5.904 14.368 -7.086 1.00 96.69 179 ALA A C 1
ATOM 1311 O O . ALA A 1 179 ? 4.910 14.316 -7.813 1.00 96.69 179 ALA A O 1
ATOM 1312 N N . ILE A 1 180 ? 5.864 14.938 -5.877 1.00 95.88 180 ILE A N 1
ATOM 1313 C CA . ILE A 1 180 ? 4.653 15.540 -5.298 1.00 95.88 180 ILE A CA 1
ATOM 1314 C C . ILE A 1 180 ? 4.214 16.768 -6.093 1.00 95.88 180 ILE A C 1
ATOM 1316 O O . ILE A 1 180 ? 3.033 16.892 -6.414 1.00 95.88 180 ILE A O 1
ATOM 1320 N N . SER A 1 181 ? 5.140 17.647 -6.478 1.00 95.12 181 SER A N 1
ATOM 1321 C CA . SER A 1 181 ? 4.790 18.811 -7.296 1.00 95.12 181 SER A CA 1
ATOM 1322 C C . SER A 1 181 ? 4.242 18.425 -8.669 1.00 95.12 181 SER A C 1
ATOM 1324 O O . SER A 1 181 ? 3.252 19.015 -9.096 1.00 95.12 181 SER A O 1
ATOM 1326 N N . MET A 1 182 ? 4.815 17.418 -9.343 1.00 95.56 182 MET A N 1
ATOM 1327 C CA . MET A 1 182 ? 4.243 16.887 -10.592 1.00 95.56 182 MET A CA 1
ATOM 1328 C C . MET A 1 182 ? 2.827 16.352 -10.372 1.00 95.56 182 MET A C 1
ATOM 1330 O O . MET A 1 182 ? 1.927 16.604 -11.172 1.00 95.56 182 MET A O 1
ATOM 1334 N N . HIS A 1 183 ? 2.617 15.622 -9.272 1.00 95.19 183 HIS A N 1
ATOM 1335 C CA . HIS A 1 183 ? 1.302 15.107 -8.921 1.00 95.19 183 HIS A CA 1
ATOM 1336 C C . HIS A 1 183 ? 0.293 16.239 -8.692 1.00 95.19 183 HIS A C 1
ATOM 1338 O O . HIS A 1 183 ? -0.824 16.155 -9.190 1.00 95.19 183 HIS A O 1
ATOM 1344 N N . TRP A 1 184 ? 0.667 17.312 -7.995 1.00 94.81 184 TRP A N 1
ATOM 1345 C CA . TRP A 1 184 ? -0.209 18.466 -7.773 1.00 94.81 184 TRP A CA 1
ATOM 1346 C C . TRP A 1 184 ? -0.434 19.325 -9.016 1.00 94.81 184 TRP A C 1
ATOM 1348 O O . TRP A 1 184 ? -1.467 19.983 -9.103 1.00 94.81 184 TRP A O 1
ATOM 1358 N N . GLU A 1 185 ? 0.489 19.335 -9.976 1.00 94.12 185 GLU A N 1
ATOM 1359 C CA . GLU A 1 185 ? 0.272 19.997 -11.264 1.00 94.12 185 GLU A CA 1
ATOM 1360 C C . GLU A 1 185 ? -0.854 19.310 -12.052 1.00 94.12 185 GLU A C 1
ATOM 1362 O O . GLU A 1 185 ? -1.758 19.983 -12.552 1.00 94.12 185 GLU A O 1
ATOM 1367 N N . GLU A 1 186 ? -0.839 17.975 -12.106 1.00 95.62 186 GLU A N 1
ATOM 1368 C CA . GLU A 1 186 ? -1.859 17.182 -12.807 1.00 95.62 186 GLU A CA 1
ATOM 1369 C C . GLU A 1 186 ? -3.159 17.044 -11.995 1.00 95.62 186 GLU A C 1
ATOM 1371 O O . GLU A 1 186 ? -4.264 17.094 -12.541 1.00 95.62 186 GLU A O 1
ATOM 1376 N N . PHE A 1 187 ? -3.045 16.920 -10.671 1.00 93.94 187 PHE A N 1
ATOM 1377 C CA . PHE A 1 187 ? -4.163 16.737 -9.746 1.00 93.94 187 PHE A CA 1
ATOM 1378 C C . PHE A 1 187 ? -4.200 17.820 -8.653 1.00 93.94 187 PHE A C 1
ATOM 1380 O O . PHE A 1 187 ? -4.081 17.499 -7.471 1.00 93.94 187 PHE A O 1
ATOM 1387 N N . PRO A 1 188 ? -4.444 19.102 -8.982 1.00 90.88 188 PRO A N 1
ATOM 1388 C CA . PRO A 1 188 ? -4.423 20.186 -7.994 1.00 90.88 188 PRO A CA 1
ATOM 1389 C C . PRO A 1 188 ? -5.360 19.983 -6.797 1.00 90.88 188 PRO A C 1
ATOM 1391 O O . PRO A 1 188 ? -5.116 20.516 -5.720 1.00 90.88 188 PRO A O 1
ATOM 1394 N N . GLN A 1 189 ? -6.440 19.217 -6.970 1.00 87.88 189 GLN A N 1
ATOM 1395 C CA . GLN A 1 189 ? -7.407 18.902 -5.919 1.00 87.88 189 GLN A CA 1
ATOM 1396 C C . GLN A 1 189 ? -6.893 17.933 -4.844 1.00 87.88 189 GLN A C 1
ATOM 1398 O O . GLN A 1 189 ? -7.555 17.796 -3.820 1.00 87.88 189 GLN A O 1
ATOM 1403 N N . SER A 1 190 ? -5.785 17.219 -5.080 1.00 87.31 190 SER A N 1
ATOM 1404 C CA . SER A 1 190 ? -5.185 16.337 -4.067 1.00 87.31 190 SER A CA 1
ATOM 1405 C C . SER A 1 190 ? -4.320 17.102 -3.066 1.00 87.31 190 SER A C 1
ATOM 1407 O O . SER A 1 190 ? -3.991 16.578 -2.004 1.00 87.31 190 SER A O 1
ATOM 1409 N N . ARG A 1 191 ? -3.979 18.355 -3.376 1.00 86.31 191 ARG A N 1
ATOM 1410 C CA . ARG A 1 191 ? -3.327 19.270 -2.447 1.00 86.31 191 ARG A CA 1
ATOM 1411 C C . ARG A 1 191 ? -4.326 19.741 -1.391 1.00 86.31 191 ARG A C 1
ATOM 1413 O O . ARG A 1 191 ? -5.421 20.189 -1.732 1.00 86.31 191 ARG A O 1
ATOM 1420 N N . SER A 1 192 ? -3.938 19.692 -0.116 1.00 80.06 192 SER A N 1
ATOM 1421 C CA . SER A 1 192 ? -4.754 20.262 0.961 1.00 80.06 192 SER A CA 1
ATOM 1422 C C . SER A 1 192 ? -4.967 21.760 0.727 1.00 80.06 192 SER A C 1
ATOM 1424 O O . SER A 1 192 ? -4.008 22.506 0.553 1.00 80.06 192 SER A O 1
ATOM 1426 N N . ALA A 1 193 ?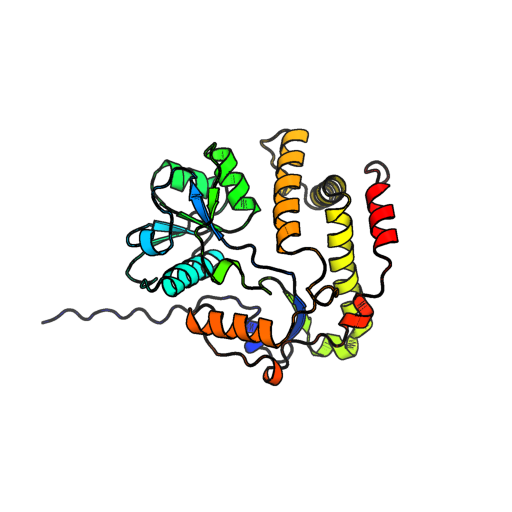 -6.226 22.201 0.721 1.00 78.94 193 ALA A N 1
ATOM 1427 C CA . ALA A 1 193 ? -6.576 23.617 0.589 1.00 78.94 193 ALA A CA 1
ATOM 1428 C C . ALA A 1 193 ? -6.490 24.383 1.923 1.00 78.94 193 ALA A C 1
ATOM 1430 O O . ALA A 1 193 ? -6.641 25.605 1.937 1.00 78.94 193 ALA A O 1
ATOM 1431 N N . GLU A 1 194 ? -6.320 23.663 3.033 1.00 81.12 194 GLU A N 1
ATOM 1432 C CA . GLU A 1 194 ? -6.353 24.209 4.393 1.00 81.12 194 GLU A CA 1
ATOM 1433 C C . GLU A 1 194 ? -4.953 24.458 4.965 1.00 81.12 194 GLU A C 1
ATOM 1435 O O . GLU A 1 194 ? -4.801 25.309 5.839 1.00 81.12 194 GLU A O 1
ATOM 1440 N N . MET A 1 195 ? -3.947 23.742 4.455 1.00 86.19 195 MET A N 1
ATOM 1441 C CA . MET A 1 195 ? -2.536 23.891 4.823 1.00 86.19 195 MET A CA 1
ATOM 1442 C C . MET A 1 195 ? -1.850 24.916 3.925 1.00 86.19 195 MET A C 1
ATOM 1444 O O . MET A 1 195 ? -2.252 25.111 2.773 1.00 86.19 195 MET A O 1
ATOM 1448 N N . ASP A 1 196 ? -0.800 25.557 4.438 1.00 91.62 196 ASP A N 1
ATOM 1449 C CA . ASP A 1 196 ? 0.094 26.300 3.559 1.00 91.62 196 ASP A CA 1
ATOM 1450 C C . ASP A 1 196 ? 0.962 25.363 2.706 1.00 91.62 196 ASP A C 1
ATOM 1452 O O . ASP A 1 196 ? 1.026 24.148 2.909 1.00 91.62 196 ASP A O 1
ATOM 1456 N N . ASP A 1 197 ? 1.581 25.947 1.684 1.00 88.88 197 ASP A N 1
ATOM 1457 C CA . ASP A 1 197 ? 2.301 25.224 0.645 1.00 88.88 197 ASP A CA 1
ATOM 1458 C C . ASP A 1 197 ? 3.476 24.389 1.182 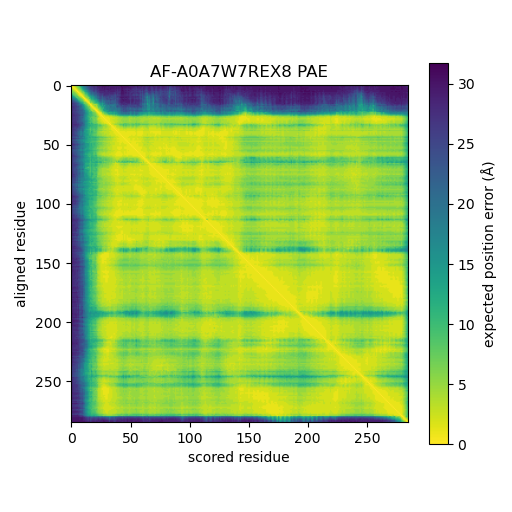1.00 88.88 197 ASP A C 1
ATOM 1460 O O . ASP A 1 197 ? 3.711 23.295 0.661 1.00 88.88 197 ASP A O 1
ATOM 1464 N N . ASP A 1 198 ? 4.183 24.892 2.198 1.00 91.69 198 ASP A N 1
ATOM 1465 C CA . ASP A 1 198 ? 5.366 24.244 2.769 1.00 91.69 198 ASP A CA 1
ATOM 1466 C C . ASP A 1 198 ? 4.934 23.111 3.716 1.00 91.69 198 ASP A C 1
ATOM 1468 O O . ASP A 1 198 ? 5.438 21.990 3.608 1.00 91.69 198 ASP A O 1
ATOM 1472 N N . GLU A 1 199 ? 3.933 23.356 4.569 1.00 91.75 199 GLU A N 1
ATOM 1473 C CA . GLU A 1 199 ? 3.349 22.339 5.461 1.00 91.75 199 GLU A CA 1
ATOM 1474 C C . GLU A 1 199 ? 2.731 21.173 4.671 1.00 91.75 199 GLU A C 1
ATOM 1476 O O . GLU A 1 199 ? 2.944 19.996 4.985 1.00 91.75 199 GLU A O 1
ATOM 1481 N N . ALA A 1 200 ? 1.997 21.482 3.596 1.00 91.75 200 ALA A N 1
ATOM 1482 C CA . ALA A 1 200 ? 1.415 20.469 2.724 1.00 91.75 200 ALA A CA 1
ATOM 1483 C C . ALA A 1 200 ? 2.495 19.607 2.053 1.00 91.75 200 ALA A C 1
ATOM 1485 O O . ALA A 1 200 ? 2.285 18.403 1.861 1.00 91.75 200 ALA A O 1
ATOM 1486 N N . MET A 1 201 ? 3.633 20.208 1.679 1.00 94.44 201 MET A N 1
ATOM 1487 C CA . MET A 1 201 ? 4.744 19.494 1.049 1.00 94.44 201 MET A CA 1
ATOM 1488 C C . MET A 1 201 ? 5.421 18.567 2.057 1.00 94.44 201 MET A C 1
ATOM 1490 O O . MET A 1 201 ? 5.586 17.385 1.766 1.00 94.44 201 MET A O 1
ATOM 1494 N N . GLU A 1 202 ? 5.732 19.057 3.258 1.00 93.88 202 GLU A N 1
ATOM 1495 C CA . GLU A 1 202 ? 6.358 18.257 4.317 1.00 93.88 202 GLU A CA 1
ATOM 1496 C C . GLU A 1 202 ? 5.521 17.017 4.670 1.00 93.88 202 GLU A C 1
ATOM 1498 O O . GLU A 1 202 ? 6.034 15.892 4.669 1.00 93.88 202 GLU A O 1
ATOM 1503 N N . GLN A 1 203 ? 4.214 17.190 4.893 1.00 92.06 203 GLN A N 1
ATOM 1504 C CA . GLN A 1 203 ? 3.311 16.069 5.167 1.00 92.06 203 GLN A CA 1
ATOM 1505 C C . GLN A 1 203 ? 3.254 15.088 3.984 1.00 92.06 203 GLN A C 1
ATOM 1507 O O . GLN A 1 203 ? 3.291 13.873 4.184 1.00 92.06 203 GLN A O 1
ATOM 1512 N N . SER A 1 204 ? 3.187 15.593 2.748 1.00 93.62 204 SER A N 1
ATOM 1513 C CA . SER A 1 204 ? 3.112 14.743 1.552 1.00 93.62 204 SER A CA 1
ATOM 1514 C C . SER A 1 204 ? 4.396 13.940 1.340 1.00 93.62 204 SER A C 1
ATOM 1516 O O . SER A 1 204 ? 4.319 12.760 1.003 1.00 93.62 204 SER A O 1
ATOM 1518 N N . VAL A 1 205 ? 5.566 14.536 1.596 1.00 95.56 205 VAL A N 1
ATOM 1519 C CA . VAL A 1 205 ? 6.863 13.840 1.565 1.00 95.56 205 VAL A CA 1
ATOM 1520 C C . VAL A 1 205 ? 6.898 12.745 2.625 1.00 95.56 205 VAL A C 1
ATOM 1522 O O . VAL A 1 205 ? 7.311 11.627 2.328 1.00 95.56 205 VAL A O 1
ATOM 1525 N N . ARG A 1 206 ? 6.413 13.016 3.844 1.00 94.12 206 ARG A N 1
ATOM 1526 C CA . ARG A 1 206 ? 6.335 12.004 4.908 1.00 94.12 206 ARG A CA 1
ATOM 1527 C C . ARG A 1 206 ? 5.455 10.817 4.506 1.00 94.12 206 ARG A C 1
ATOM 1529 O O . ARG A 1 206 ? 5.876 9.677 4.678 1.00 94.12 206 ARG A O 1
ATOM 1536 N N . ILE A 1 207 ? 4.274 11.076 3.943 1.00 92.94 207 ILE A N 1
ATOM 1537 C CA . ILE A 1 207 ? 3.355 10.030 3.461 1.00 92.94 207 ILE A CA 1
ATOM 1538 C C . ILE A 1 207 ? 3.995 9.225 2.324 1.00 92.94 207 ILE A C 1
ATOM 1540 O O . ILE A 1 207 ? 3.954 7.996 2.342 1.00 92.94 207 ILE A O 1
ATOM 1544 N N . LEU A 1 208 ? 4.600 9.902 1.344 1.00 94.62 208 LEU A N 1
ATOM 1545 C CA . LEU A 1 208 ? 5.244 9.248 0.207 1.00 94.62 208 LEU A CA 1
ATOM 1546 C C . LEU A 1 208 ? 6.423 8.374 0.651 1.00 94.62 208 LEU A C 1
ATOM 1548 O O . LEU A 1 208 ? 6.541 7.246 0.185 1.00 94.62 208 LEU A O 1
ATOM 1552 N N . ASN A 1 209 ? 7.251 8.847 1.580 1.00 94.12 209 ASN A N 1
ATOM 1553 C CA . ASN A 1 209 ? 8.365 8.057 2.100 1.00 94.12 209 ASN A CA 1
ATOM 1554 C C . ASN A 1 209 ? 7.872 6.813 2.849 1.00 94.12 209 ASN A C 1
ATOM 1556 O O . ASN A 1 209 ? 8.362 5.727 2.571 1.00 94.12 209 ASN A O 1
ATOM 1560 N N . GLN A 1 210 ? 6.841 6.928 3.699 1.00 91.62 210 GLN A N 1
ATOM 1561 C CA . GLN A 1 210 ? 6.238 5.750 4.343 1.00 91.62 210 GLN A CA 1
ATOM 1562 C C . GLN A 1 210 ? 5.712 4.737 3.317 1.00 91.62 210 GLN A C 1
ATOM 1564 O O . GLN A 1 210 ? 5.913 3.533 3.473 1.00 91.62 210 GLN A O 1
ATOM 1569 N N . ARG A 1 211 ? 5.080 5.212 2.235 1.00 91.06 211 ARG A N 1
ATOM 1570 C CA . ARG A 1 211 ? 4.637 4.350 1.132 1.00 91.06 211 ARG A CA 1
ATOM 1571 C C . ARG A 1 211 ? 5.818 3.633 0.481 1.00 91.06 211 ARG A C 1
ATOM 1573 O O . ARG A 1 211 ? 5.736 2.428 0.241 1.00 91.06 211 ARG A O 1
ATOM 1580 N N . LEU A 1 212 ? 6.873 4.368 0.140 1.00 91.62 212 LEU A N 1
ATOM 1581 C CA . LEU A 1 212 ? 8.032 3.852 -0.592 1.00 91.62 212 LEU A CA 1
ATOM 1582 C C . LEU A 1 212 ? 8.890 2.914 0.264 1.00 91.62 212 LEU A C 1
ATOM 1584 O O . LEU A 1 212 ? 9.367 1.918 -0.264 1.00 91.62 212 LEU A O 1
ATOM 1588 N N . ASP A 1 213 ? 8.999 3.150 1.570 1.00 90.25 213 ASP A N 1
ATOM 1589 C CA . ASP A 1 213 ? 9.702 2.252 2.497 1.00 90.25 213 ASP A CA 1
ATOM 1590 C C . ASP A 1 213 ? 9.057 0.857 2.552 1.00 90.25 213 ASP A C 1
ATOM 1592 O O . ASP A 1 213 ? 9.744 -0.143 2.750 1.00 90.25 213 ASP A O 1
ATOM 1596 N N . VAL A 1 214 ? 7.735 0.784 2.359 1.00 87.25 214 VAL A N 1
ATOM 1597 C CA . VAL A 1 214 ? 6.977 -0.476 2.368 1.00 87.25 214 VAL A CA 1
ATOM 1598 C C . VAL A 1 214 ? 6.885 -1.102 0.977 1.00 87.25 214 VAL A C 1
ATOM 1600 O O . VAL A 1 214 ? 7.039 -2.312 0.831 1.00 87.25 214 VAL A O 1
ATOM 1603 N N . THR A 1 215 ? 6.588 -0.291 -0.041 1.00 86.81 215 THR A N 1
ATOM 1604 C CA . THR A 1 215 ? 6.179 -0.776 -1.374 1.00 86.81 215 THR A CA 1
ATOM 1605 C C . THR A 1 215 ? 7.179 -0.526 -2.487 1.00 86.81 215 THR A C 1
ATOM 1607 O O . THR A 1 215 ? 7.079 -1.152 -3.547 1.00 86.81 215 THR A O 1
ATOM 1610 N N . GLY A 1 216 ? 8.117 0.388 -2.257 1.00 84.88 216 GLY A N 1
ATOM 1611 C CA . GLY A 1 216 ? 9.154 0.763 -3.202 1.00 84.88 216 GLY A CA 1
ATOM 1612 C C . GLY A 1 216 ? 10.295 -0.247 -3.265 1.00 84.88 216 GLY A C 1
ATOM 1613 O O . GLY A 1 216 ? 10.260 -1.315 -2.651 1.00 84.88 216 GLY A O 1
ATOM 1614 N N . GLY A 1 217 ? 11.320 0.102 -4.039 1.00 86.81 217 GLY A N 1
ATOM 1615 C CA . GLY A 1 217 ? 12.516 -0.718 -4.188 1.00 86.81 217 GLY A CA 1
ATOM 1616 C C . GLY A 1 217 ? 12.354 -2.039 -4.953 1.00 86.81 217 GLY A C 1
ATOM 1617 O O . GLY A 1 217 ? 11.311 -2.381 -5.516 1.00 86.81 217 GLY A O 1
ATOM 1618 N N . ARG A 1 218 ? 13.469 -2.770 -5.010 1.00 89.62 218 ARG A N 1
ATOM 1619 C CA . ARG A 1 218 ? 13.584 -4.107 -5.609 1.00 89.62 218 ARG A CA 1
ATOM 1620 C C . ARG A 1 218 ? 13.182 -5.172 -4.585 1.00 89.62 218 ARG A C 1
ATOM 1622 O O . ARG A 1 218 ? 13.366 -4.955 -3.391 1.00 89.62 218 ARG A O 1
ATOM 1629 N N . GLY A 1 219 ? 12.675 -6.307 -5.060 1.00 86.00 219 GLY A N 1
ATOM 1630 C CA . GLY A 1 219 ? 12.487 -7.498 -4.232 1.00 86.00 219 GLY A CA 1
ATOM 1631 C C . GLY A 1 219 ? 13.820 -8.122 -3.803 1.00 86.00 219 GLY A C 1
ATOM 1632 O O . GLY A 1 219 ? 14.899 -7.651 -4.180 1.00 86.00 219 GLY A O 1
ATOM 1633 N N . ASP A 1 220 ? 13.749 -9.211 -3.039 1.00 83.62 220 ASP A N 1
ATOM 1634 C CA . ASP A 1 220 ? 14.912 -9.885 -2.440 1.00 83.62 220 ASP A CA 1
ATOM 1635 C C . ASP A 1 220 ? 15.924 -10.425 -3.462 1.00 83.62 220 ASP A C 1
ATOM 1637 O O . ASP A 1 220 ? 17.130 -10.478 -3.199 1.00 83.62 220 ASP A O 1
ATOM 1641 N N . ASP A 1 221 ? 15.460 -10.794 -4.657 1.00 86.81 221 ASP A N 1
ATOM 1642 C CA . ASP A 1 221 ? 16.306 -11.220 -5.777 1.00 86.81 221 ASP A CA 1
ATOM 1643 C C . ASP A 1 221 ? 16.986 -10.040 -6.498 1.00 86.81 221 ASP A C 1
ATOM 1645 O O . ASP A 1 221 ? 17.793 -10.225 -7.414 1.00 86.81 221 ASP A O 1
ATOM 1649 N N . GLY A 1 222 ? 16.678 -8.818 -6.064 1.00 90.50 222 GLY A N 1
ATOM 1650 C CA . GLY A 1 222 ? 17.124 -7.592 -6.679 1.00 90.50 222 GLY A CA 1
ATOM 1651 C C . GLY A 1 222 ? 16.363 -7.259 -7.955 1.00 90.50 222 GLY A C 1
ATOM 1652 O O . GLY A 1 222 ? 16.928 -6.532 -8.759 1.00 90.50 222 GLY A O 1
ATOM 1653 N N . THR A 1 223 ? 15.133 -7.727 -8.174 1.00 93.06 223 THR A N 1
ATOM 1654 C CA . THR A 1 223 ? 14.299 -7.410 -9.347 1.00 93.06 223 THR A CA 1
ATOM 1655 C C . THR A 1 223 ? 13.078 -6.583 -8.939 1.00 93.06 223 THR A C 1
ATOM 1657 O O . THR A 1 223 ? 12.480 -6.801 -7.891 1.00 93.06 223 THR A O 1
ATOM 1660 N N . PHE A 1 224 ? 12.674 -5.607 -9.757 1.00 94.31 224 PHE A N 1
ATOM 1661 C CA . PHE A 1 224 ? 11.402 -4.918 -9.543 1.00 94.31 224 PHE A CA 1
ATOM 1662 C C . PHE A 1 224 ? 10.226 -5.781 -10.010 1.00 94.31 224 PHE A C 1
ATOM 1664 O O . PHE A 1 224 ? 10.258 -6.351 -11.108 1.00 94.31 224 PHE A O 1
ATOM 1671 N N . GLY A 1 225 ? 9.152 -5.806 -9.223 1.00 92.12 225 GLY A N 1
ATOM 1672 C CA . GLY A 1 225 ? 7.877 -6.393 -9.628 1.00 92.12 225 GLY A CA 1
ATOM 1673 C C . GLY A 1 225 ? 7.762 -7.906 -9.476 1.00 92.12 225 GLY A C 1
ATOM 1674 O O . GLY A 1 225 ? 6.669 -8.428 -9.661 1.00 92.12 225 GLY A O 1
ATOM 1675 N N . VAL A 1 226 ? 8.849 -8.607 -9.165 1.00 91.56 226 VAL A N 1
ATOM 1676 C CA . VAL A 1 226 ? 8.861 -10.070 -9.068 1.00 91.56 226 VAL A CA 1
ATOM 1677 C C . VAL A 1 226 ? 8.830 -10.469 -7.602 1.00 91.56 226 VAL A C 1
ATOM 1679 O O . VAL A 1 226 ? 9.588 -9.930 -6.799 1.00 91.56 226 VAL A O 1
ATOM 1682 N N . GLN A 1 227 ? 7.956 -11.412 -7.271 1.00 86.12 227 GLN A N 1
ATOM 1683 C CA . GLN A 1 227 ? 7.940 -12.084 -5.977 1.00 86.12 227 GLN A CA 1
ATOM 1684 C C . GLN A 1 227 ? 8.239 -13.564 -6.169 1.00 86.12 227 GLN A C 1
ATOM 1686 O O . GLN A 1 227 ? 7.984 -14.120 -7.237 1.00 86.12 227 GLN A O 1
ATOM 1691 N N . ASP A 1 228 ? 8.807 -14.185 -5.141 1.00 86.44 228 ASP A N 1
ATOM 1692 C CA . ASP A 1 228 ? 9.042 -15.622 -5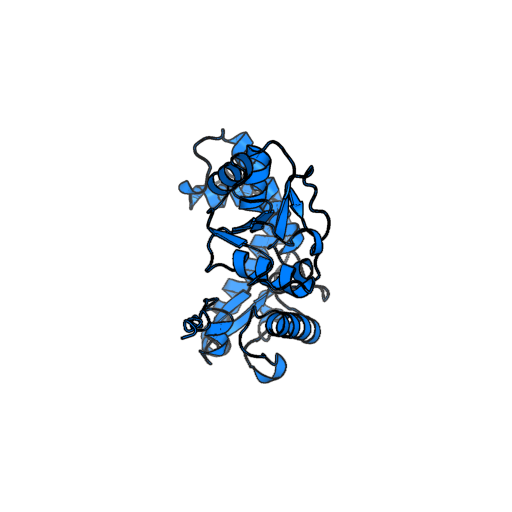.134 1.00 86.44 228 ASP A CA 1
ATOM 1693 C C . ASP A 1 228 ? 7.708 -16.374 -5.029 1.00 86.44 228 ASP A C 1
ATOM 1695 O O . ASP A 1 228 ? 6.882 -16.082 -4.161 1.00 86.44 228 ASP A O 1
ATOM 1699 N N . ASP A 1 229 ? 7.503 -17.365 -5.899 1.00 87.38 229 ASP A N 1
ATOM 1700 C CA . ASP A 1 229 ? 6.242 -18.113 -5.982 1.00 87.38 229 ASP A CA 1
ATOM 1701 C C . ASP A 1 229 ? 5.867 -18.778 -4.651 1.00 87.38 229 ASP A C 1
ATOM 1703 O O . ASP A 1 229 ? 4.685 -18.903 -4.329 1.00 87.38 229 ASP A O 1
ATOM 1707 N N . LYS A 1 230 ? 6.851 -19.201 -3.846 1.00 87.19 230 LYS A N 1
ATOM 1708 C CA . LYS A 1 230 ? 6.581 -19.837 -2.554 1.00 87.19 230 LYS A CA 1
ATOM 1709 C C . LYS A 1 230 ? 6.132 -18.808 -1.521 1.00 87.19 230 LYS A C 1
ATOM 1711 O O . LYS A 1 230 ? 5.229 -19.112 -0.747 1.00 87.19 230 LYS A O 1
ATOM 1716 N N . GLU A 1 231 ? 6.745 -17.630 -1.479 1.00 83.94 231 GLU A N 1
ATOM 1717 C CA . GLU A 1 231 ? 6.304 -16.539 -0.596 1.00 83.94 231 GLU A CA 1
ATOM 1718 C C . GLU A 1 231 ? 4.911 -16.043 -0.989 1.00 83.94 231 GLU A C 1
ATOM 1720 O O . GLU A 1 231 ? 4.042 -15.864 -0.137 1.00 83.94 231 GLU A O 1
ATOM 1725 N N . LEU A 1 232 ? 4.663 -15.919 -2.290 1.00 86.25 232 LEU A N 1
ATOM 1726 C CA . LEU A 1 232 ? 3.357 -15.567 -2.821 1.00 86.25 232 LEU A CA 1
ATOM 1727 C C . LEU A 1 232 ? 2.296 -16.626 -2.483 1.00 86.25 232 LEU A C 1
ATOM 1729 O O . LEU A 1 232 ? 1.199 -16.272 -2.054 1.00 86.25 232 LEU A O 1
ATOM 1733 N N . GLN A 1 233 ? 2.624 -17.919 -2.593 1.00 89.06 233 GLN A N 1
ATOM 1734 C CA . GLN A 1 233 ? 1.723 -18.997 -2.178 1.00 89.06 233 GLN A CA 1
ATOM 1735 C C . GLN A 1 233 ? 1.421 -18.924 -0.677 1.00 89.06 233 GLN A C 1
ATOM 1737 O O . GLN A 1 233 ? 0.269 -19.067 -0.292 1.00 89.06 233 GLN A O 1
ATOM 1742 N N . GLN A 1 234 ? 2.418 -18.642 0.170 1.00 86.69 234 GLN A N 1
ATOM 1743 C CA . GLN A 1 234 ? 2.206 -18.475 1.614 1.00 86.69 234 GLN A CA 1
ATOM 1744 C C . GLN A 1 234 ? 1.261 -17.312 1.931 1.00 86.69 234 GLN A C 1
ATOM 1746 O O . GLN A 1 234 ? 0.409 -17.443 2.809 1.00 86.69 234 GLN A O 1
ATOM 1751 N N . THR A 1 235 ? 1.384 -16.199 1.206 1.00 84.94 235 THR A N 1
ATOM 1752 C CA . THR A 1 235 ? 0.460 -15.066 1.319 1.00 84.94 235 THR A CA 1
ATOM 1753 C C . THR A 1 235 ? -0.963 -15.461 0.917 1.00 84.94 235 THR A C 1
ATOM 1755 O O . THR A 1 235 ? -1.907 -15.158 1.645 1.00 84.94 235 THR A O 1
ATOM 1758 N N . LEU A 1 236 ? -1.136 -16.157 -0.212 1.00 86.38 236 LEU A N 1
ATOM 1759 C CA . LEU A 1 236 ? -2.458 -16.580 -0.691 1.00 86.38 236 LEU A CA 1
ATOM 1760 C C . LEU A 1 236 ? -3.102 -17.630 0.224 1.00 86.38 236 LEU A C 1
ATOM 1762 O O . LEU A 1 236 ? -4.298 -17.537 0.494 1.00 86.38 236 LEU A O 1
ATOM 1766 N N . ASP A 1 237 ? -2.319 -18.573 0.752 1.00 88.06 237 ASP A N 1
ATOM 1767 C CA . ASP A 1 237 ? -2.777 -19.550 1.746 1.00 88.06 237 ASP A CA 1
ATOM 1768 C C . ASP A 1 237 ? -3.257 -18.830 3.013 1.00 88.06 237 ASP A C 1
ATOM 1770 O O . ASP A 1 237 ? -4.361 -19.083 3.491 1.00 88.06 237 ASP A O 1
ATOM 1774 N N . PHE A 1 238 ? -2.474 -17.866 3.512 1.00 84.75 238 PHE A N 1
ATOM 1775 C CA . PHE A 1 238 ? -2.866 -17.052 4.661 1.00 84.75 238 PHE A CA 1
ATOM 1776 C C . PHE A 1 238 ? -4.158 -16.269 4.389 1.00 84.75 238 PHE A C 1
ATOM 1778 O O . PHE A 1 238 ? -5.045 -16.245 5.238 1.00 84.75 238 PHE A O 1
ATOM 1785 N N . PHE A 1 239 ? -4.310 -15.672 3.201 1.00 83.94 239 PHE A N 1
ATOM 1786 C CA . PHE A 1 239 ? -5.542 -14.969 2.825 1.00 83.94 239 PHE A CA 1
ATOM 1787 C C . PHE A 1 239 ? -6.756 -15.886 2.773 1.00 83.94 239 PHE A C 1
ATOM 1789 O O . PHE A 1 239 ? -7.848 -15.445 3.129 1.00 83.94 239 PHE A O 1
ATOM 1796 N N . ALA A 1 240 ? -6.593 -17.127 2.318 1.00 84.19 240 ALA A N 1
ATOM 1797 C CA . ALA A 1 240 ? -7.674 -18.102 2.313 1.00 84.19 240 ALA A CA 1
ATOM 1798 C C . ALA A 1 240 ? -8.035 -18.524 3.746 1.00 84.19 240 ALA A C 1
ATOM 1800 O O . ALA A 1 240 ? -9.217 -18.570 4.093 1.00 84.19 240 ALA A O 1
ATOM 1801 N N . ASP A 1 241 ? -7.027 -18.759 4.591 1.00 84.69 241 ASP A N 1
ATOM 1802 C CA . ASP A 1 241 ? -7.200 -19.165 5.989 1.00 84.69 241 ASP A CA 1
ATOM 1803 C C . ASP A 1 241 ? -7.952 -18.112 6.816 1.00 84.69 241 ASP A C 1
ATOM 1805 O O . ASP A 1 241 ? -8.818 -18.471 7.616 1.00 84.69 241 ASP A O 1
ATOM 1809 N N . VAL A 1 242 ? -7.661 -16.823 6.602 1.00 78.50 242 VAL A N 1
ATOM 1810 C CA . VAL A 1 242 ? -8.315 -15.701 7.306 1.00 78.50 242 VAL A CA 1
ATOM 1811 C C . VAL A 1 242 ? -9.479 -15.081 6.518 1.00 78.50 242 VAL A C 1
ATOM 1813 O O . VAL A 1 242 ? -9.936 -13.985 6.822 1.00 78.50 242 VAL A O 1
ATOM 1816 N N . GLY A 1 243 ? -9.956 -15.755 5.465 1.00 75.00 243 GLY A N 1
ATOM 1817 C CA . GLY A 1 243 ? -11.180 -15.381 4.747 1.00 75.00 243 GLY A CA 1
ATOM 1818 C C . GLY A 1 243 ? -11.105 -14.124 3.867 1.00 75.00 243 GLY A C 1
ATOM 1819 O O . GLY A 1 243 ? -12.134 -13.695 3.343 1.00 75.00 243 GLY A O 1
ATOM 1820 N N . ILE A 1 244 ? -9.913 -13.559 3.650 1.00 76.69 244 ILE A N 1
ATOM 1821 C CA . ILE A 1 244 ? -9.670 -12.434 2.727 1.00 76.69 244 ILE A CA 1
ATOM 1822 C C . ILE A 1 244 ? -9.980 -12.845 1.283 1.00 76.69 244 ILE A C 1
ATOM 1824 O O . ILE A 1 244 ? -10.570 -12.070 0.529 1.00 76.69 244 ILE A O 1
ATOM 1828 N N . ILE A 1 245 ? -9.616 -14.068 0.892 1.00 77.25 245 ILE A N 1
ATOM 1829 C CA . ILE A 1 245 ? -10.039 -14.663 -0.380 1.00 77.25 245 ILE A CA 1
ATOM 1830 C C . ILE A 1 245 ? -10.939 -15.865 -0.112 1.00 77.25 245 ILE A C 1
ATOM 1832 O O . ILE A 1 245 ? -10.725 -16.640 0.814 1.00 77.25 245 ILE A O 1
ATOM 1836 N N . SER A 1 246 ? -11.981 -16.017 -0.927 1.00 73.00 246 SER A N 1
ATOM 1837 C CA . SER A 1 246 ? -12.995 -17.058 -0.730 1.00 73.00 246 SER A CA 1
ATOM 1838 C C . SER A 1 246 ? -12.612 -18.424 -1.299 1.00 73.00 246 SER A C 1
ATOM 1840 O O . SER A 1 246 ? -13.288 -19.411 -1.006 1.00 73.00 246 SER A O 1
ATOM 1842 N N . GLU A 1 247 ? -11.588 -18.474 -2.151 1.00 78.19 247 GLU A N 1
ATOM 1843 C CA . GLU A 1 247 ? -11.126 -19.681 -2.831 1.00 78.19 247 GLU A CA 1
ATOM 1844 C C . GLU A 1 247 ? -9.601 -19.770 -2.750 1.00 78.19 247 GLU A C 1
ATOM 1846 O O . GLU A 1 247 ? -8.906 -18.763 -2.881 1.00 78.19 247 GLU A O 1
ATOM 1851 N N . GLU A 1 248 ? -9.094 -20.984 -2.529 1.00 83.56 248 GLU A N 1
ATOM 1852 C CA . GLU A 1 248 ? -7.660 -21.267 -2.567 1.00 83.56 248 GLU A CA 1
ATOM 1853 C C . GLU A 1 248 ? -7.124 -21.041 -3.984 1.00 83.56 248 GLU A C 1
ATOM 1855 O O . GLU A 1 248 ? -7.680 -21.542 -4.966 1.00 83.56 248 GLU A O 1
ATOM 1860 N N . VAL A 1 249 ? -6.011 -20.317 -4.083 1.00 84.94 249 VAL A N 1
ATOM 1861 C CA . VAL A 1 249 ? -5.326 -20.047 -5.346 1.00 84.94 249 VAL A CA 1
ATOM 1862 C C . VAL A 1 249 ? -3.991 -20.759 -5.328 1.00 84.94 249 VAL A C 1
ATOM 1864 O O . VAL A 1 249 ? -3.144 -20.485 -4.482 1.00 84.94 249 VAL A O 1
ATOM 1867 N N . ASN A 1 250 ? -3.784 -21.656 -6.286 1.00 88.94 250 ASN A N 1
ATOM 1868 C CA . ASN A 1 250 ? -2.473 -22.240 -6.514 1.00 88.94 250 ASN A CA 1
ATOM 1869 C C . ASN A 1 250 ? -1.693 -21.352 -7.491 1.00 88.94 250 ASN A C 1
ATOM 1871 O O . ASN A 1 250 ? -2.104 -21.205 -8.641 1.00 88.94 250 ASN A O 1
ATOM 1875 N N . VAL A 1 251 ? -0.579 -20.770 -7.045 1.00 87.31 251 VAL A N 1
ATOM 1876 C CA . VAL A 1 251 ? 0.241 -19.850 -7.851 1.00 87.31 251 VAL A CA 1
ATOM 1877 C C . VAL A 1 251 ? 0.654 -20.500 -9.174 1.00 87.31 251 VAL A C 1
ATOM 1879 O O . VAL A 1 251 ? 0.391 -19.929 -10.232 1.00 87.31 251 VAL A O 1
ATOM 1882 N N . GLU A 1 252 ? 1.205 -21.718 -9.131 1.00 86.50 252 GLU A N 1
ATOM 1883 C CA . GLU A 1 252 ? 1.728 -22.427 -10.309 1.00 86.50 252 GLU A CA 1
ATOM 1884 C C . GLU A 1 252 ? 0.629 -22.841 -11.303 1.00 86.50 252 GLU A C 1
ATOM 1886 O O . GLU A 1 252 ? 0.843 -22.825 -12.517 1.00 86.50 252 GLU A O 1
ATOM 1891 N N . GLU A 1 253 ? -0.546 -23.236 -10.807 1.00 85.12 253 GLU A N 1
ATOM 1892 C CA . GLU A 1 253 ? -1.646 -23.742 -11.638 1.00 85.12 253 GLU A CA 1
ATOM 1893 C C . GLU A 1 253 ? -2.601 -22.640 -12.117 1.00 85.12 253 GLU A C 1
ATOM 1895 O O . GLU A 1 253 ? -3.288 -22.835 -13.120 1.00 85.12 253 GLU A O 1
ATOM 1900 N N . SER A 1 254 ? -2.645 -21.491 -11.432 1.00 83.88 254 SER A N 1
ATOM 1901 C CA . SER A 1 254 ? -3.602 -20.412 -11.721 1.00 83.88 254 SER A CA 1
ATOM 1902 C C . SER A 1 254 ? -3.399 -19.762 -13.087 1.00 83.88 254 SER A C 1
ATOM 1904 O O . SER A 1 254 ? -4.354 -19.258 -13.669 1.00 83.88 254 SER A O 1
ATOM 1906 N N . GLY A 1 255 ? -2.158 -19.719 -13.585 1.00 83.50 255 GLY A N 1
ATOM 1907 C CA . GLY A 1 255 ? -1.799 -18.901 -14.749 1.00 83.50 255 GLY A CA 1
ATOM 1908 C C . GLY A 1 255 ? -1.973 -17.392 -14.526 1.00 83.50 255 GLY A C 1
ATOM 1909 O O . GLY A 1 255 ? -1.842 -16.626 -15.476 1.00 83.50 255 GLY A O 1
ATOM 1910 N N . LEU A 1 256 ? -2.258 -16.963 -13.290 1.00 87.00 256 LEU A N 1
ATOM 1911 C CA . LEU A 1 256 ? -2.545 -15.573 -12.950 1.00 87.00 256 LEU A CA 1
ATOM 1912 C C . LEU A 1 256 ? -1.275 -14.722 -12.912 1.00 87.00 256 LEU A C 1
ATOM 1914 O O . LEU A 1 256 ? -1.312 -13.550 -13.272 1.00 87.00 256 LEU A O 1
ATOM 1918 N N . PHE A 1 257 ? -0.156 -15.287 -12.466 1.00 90.44 257 PHE A N 1
ATOM 1919 C CA . PHE A 1 257 ? 1.109 -14.572 -12.323 1.00 90.44 257 PHE A CA 1
ATOM 1920 C C . PHE A 1 257 ? 2.000 -14.837 -13.539 1.00 90.44 257 PHE A C 1
ATOM 1922 O O . PHE A 1 257 ? 2.385 -15.975 -13.802 1.00 90.44 257 PHE A O 1
ATOM 1929 N N . ASP A 1 258 ? 2.328 -13.781 -14.287 1.00 93.12 258 ASP A N 1
ATOM 1930 C CA . ASP A 1 258 ? 3.150 -13.853 -15.496 1.00 93.12 258 ASP A CA 1
ATOM 1931 C C . ASP A 1 258 ? 4.284 -12.822 -15.450 1.00 93.12 258 ASP A C 1
ATOM 1933 O O . ASP A 1 258 ? 4.161 -11.671 -15.877 1.00 93.12 258 ASP A O 1
ATOM 1937 N N . TYR A 1 259 ? 5.439 -13.268 -14.958 1.00 93.88 259 TYR A N 1
ATOM 1938 C CA . TYR A 1 259 ? 6.665 -12.470 -14.908 1.00 93.88 259 TYR A CA 1
ATOM 1939 C C . TYR A 1 259 ? 7.550 -12.633 -16.154 1.00 93.88 259 TYR A C 1
ATOM 1941 O O . TYR A 1 259 ? 8.718 -12.241 -16.137 1.00 93.88 259 TYR A O 1
ATOM 1949 N N . SER A 1 260 ? 7.037 -13.181 -17.264 1.00 95.94 260 SER A N 1
ATOM 1950 C CA . SER A 1 260 ? 7.842 -13.448 -18.471 1.00 95.94 260 SER A CA 1
ATOM 1951 C C . SER A 1 260 ? 8.470 -12.192 -19.091 1.00 95.94 260 SER A C 1
ATOM 1953 O O . SER A 1 260 ? 9.522 -12.270 -19.727 1.00 95.94 260 SER A O 1
ATOM 1955 N N . LEU A 1 261 ? 7.864 -11.021 -18.868 1.00 97.69 261 LEU A N 1
ATOM 1956 C CA . LEU A 1 261 ? 8.364 -9.722 -19.333 1.00 97.69 261 LEU A CA 1
ATOM 1957 C C . LEU A 1 261 ? 9.232 -8.986 -18.295 1.00 97.69 261 LEU A C 1
ATOM 1959 O O . LEU A 1 261 ? 9.732 -7.895 -18.593 1.00 97.69 261 LEU A O 1
ATOM 1963 N N . ALA A 1 262 ? 9.444 -9.561 -17.105 1.00 96.94 262 ALA A N 1
ATOM 1964 C CA . ALA A 1 262 ? 10.143 -8.904 -16.001 1.00 96.94 262 ALA A CA 1
ATOM 1965 C C . ALA A 1 262 ? 11.584 -8.539 -16.318 1.00 96.94 262 ALA A C 1
ATOM 1967 O O . ALA A 1 262 ? 12.006 -7.412 -16.041 1.00 96.94 262 ALA A O 1
ATOM 1968 N N . GLU A 1 263 ? 12.316 -9.443 -16.972 1.00 97.50 263 GLU A N 1
ATOM 1969 C CA . GLU A 1 263 ? 13.682 -9.164 -17.409 1.00 97.50 263 GLU A CA 1
ATOM 1970 C C . GLU A 1 263 ? 13.724 -7.928 -18.317 1.00 97.50 263 GLU A C 1
ATOM 1972 O O . GLU A 1 263 ? 14.598 -7.076 -18.176 1.00 97.50 263 GLU A O 1
ATOM 1977 N N . GLU A 1 264 ? 12.763 -7.792 -19.234 1.00 98.25 264 GLU A N 1
ATOM 1978 C CA . GLU A 1 264 ? 12.729 -6.681 -20.178 1.00 98.25 264 GLU A CA 1
ATOM 1979 C C . GLU A 1 264 ? 12.363 -5.366 -19.498 1.00 98.25 264 GLU A C 1
ATOM 1981 O O . GLU A 1 264 ? 13.086 -4.380 -19.665 1.00 98.25 264 GLU A O 1
ATOM 1986 N N . TYR A 1 265 ? 11.288 -5.301 -18.706 1.00 97.88 265 TYR A N 1
ATOM 1987 C CA . TYR A 1 265 ? 10.911 -4.027 -18.085 1.00 97.88 265 TYR A CA 1
ATOM 1988 C C . TYR A 1 265 ? 11.924 -3.559 -17.026 1.00 97.88 265 TYR A C 1
ATOM 1990 O O . TYR A 1 265 ? 12.060 -2.354 -16.828 1.00 97.88 265 TYR A O 1
ATOM 1998 N N . ASN A 1 266 ? 12.729 -4.461 -16.451 1.00 98.06 266 ASN A N 1
ATOM 1999 C CA . ASN A 1 266 ? 13.844 -4.120 -15.559 1.00 98.06 266 ASN A CA 1
ATOM 2000 C C . ASN A 1 266 ? 15.105 -3.593 -16.279 1.00 98.06 266 ASN A C 1
ATOM 2002 O O . ASN A 1 266 ? 16.017 -3.096 -15.617 1.00 98.06 266 ASN A O 1
ATOM 2006 N N . LYS A 1 267 ? 15.189 -3.653 -17.618 1.00 97.56 267 LYS A N 1
ATOM 2007 C CA . LYS A 1 267 ? 16.322 -3.103 -18.394 1.00 97.56 267 LYS A CA 1
ATOM 2008 C C . LYS A 1 267 ? 16.255 -1.577 -18.488 1.00 97.56 267 LYS A C 1
ATOM 2010 O O . LYS A 1 267 ? 15.907 -1.021 -19.532 1.00 97.56 267 LYS A O 1
ATOM 2015 N N . PHE A 1 268 ? 16.609 -0.893 -17.406 1.00 97.69 268 PHE A N 1
ATOM 2016 C CA . PHE A 1 268 ? 16.829 0.551 -17.386 1.00 97.69 268 PHE A CA 1
ATOM 2017 C C . PHE A 1 268 ? 18.002 0.927 -16.473 1.00 97.69 268 PHE A C 1
ATOM 2019 O O . PHE A 1 268 ? 18.386 0.173 -15.585 1.00 97.69 268 PHE A O 1
ATOM 2026 N N . ASP A 1 269 ? 18.595 2.089 -16.735 1.00 97.56 269 ASP A N 1
ATOM 2027 C CA . ASP A 1 269 ? 19.681 2.640 -15.928 1.00 97.56 269 ASP A CA 1
ATOM 2028 C C . ASP A 1 269 ? 19.084 3.410 -14.744 1.00 97.56 269 ASP A C 1
ATOM 2030 O O . ASP A 1 269 ? 18.617 4.537 -14.903 1.00 97.56 269 ASP A O 1
ATOM 2034 N N . GLU A 1 270 ? 19.038 2.775 -13.573 1.00 96.56 270 GLU A N 1
ATOM 2035 C CA . GLU A 1 270 ? 18.561 3.405 -12.336 1.00 96.56 270 GLU A CA 1
ATOM 2036 C C . GLU A 1 270 ? 19.364 4.642 -11.955 1.00 96.56 270 GLU A C 1
ATOM 2038 O O . GLU A 1 270 ? 18.787 5.632 -11.519 1.00 96.56 270 GLU A O 1
ATOM 2043 N N . GLU A 1 271 ? 20.683 4.607 -12.131 1.00 97.94 271 GLU A N 1
ATOM 2044 C CA . GLU A 1 271 ? 21.545 5.726 -11.764 1.00 97.94 271 GLU A CA 1
ATOM 2045 C C . GLU A 1 271 ? 21.269 6.927 -12.671 1.00 97.94 271 GLU A C 1
ATOM 2047 O O . GLU A 1 271 ? 21.223 8.062 -12.204 1.00 97.94 271 GLU A O 1
ATOM 2052 N N . ALA A 1 272 ? 20.986 6.691 -13.954 1.00 98.31 272 ALA A N 1
ATOM 2053 C CA . ALA A 1 272 ? 20.508 7.750 -14.835 1.00 98.31 272 ALA A CA 1
ATOM 2054 C C . ALA A 1 272 ? 19.168 8.344 -14.360 1.00 98.31 272 ALA A C 1
ATOM 2056 O O . ALA A 1 272 ? 18.995 9.558 -14.444 1.00 98.31 272 ALA A O 1
ATOM 2057 N N . VAL A 1 273 ? 18.244 7.529 -13.832 1.00 98.25 273 VAL A N 1
ATOM 2058 C CA . VAL A 1 273 ? 16.975 8.018 -13.252 1.00 98.25 273 VAL A CA 1
ATOM 2059 C C . VAL A 1 273 ? 17.222 8.835 -11.988 1.00 98.25 273 VAL A C 1
ATOM 2061 O O . VAL A 1 273 ? 16.638 9.905 -11.839 1.00 98.25 273 VAL A O 1
ATOM 2064 N N . ARG A 1 274 ? 18.117 8.384 -11.103 1.00 98.00 274 ARG A N 1
ATOM 2065 C CA . ARG A 1 274 ? 18.494 9.134 -9.896 1.00 98.00 274 ARG A CA 1
ATOM 2066 C C . ARG A 1 274 ? 19.153 10.465 -10.251 1.00 98.00 274 ARG A C 1
ATOM 2068 O O . ARG A 1 274 ? 18.805 11.499 -9.696 1.00 98.00 274 ARG A O 1
ATOM 2075 N N . GLN A 1 275 ? 20.036 10.488 -11.246 1.00 98.12 275 GLN A N 1
ATOM 2076 C CA . GLN A 1 275 ? 20.647 11.730 -11.734 1.00 98.12 275 GLN A CA 1
ATOM 2077 C C . GLN A 1 275 ? 19.625 12.681 -12.368 1.00 98.12 275 GLN A C 1
ATOM 2079 O O . GLN A 1 275 ? 19.703 13.896 -12.165 1.00 98.12 275 GLN A O 1
ATOM 2084 N N . GLU A 1 276 ? 18.664 12.145 -13.123 1.00 97.31 276 GLU A N 1
ATOM 2085 C CA . GLU A 1 276 ? 17.536 12.909 -13.660 1.00 97.31 276 GLU A CA 1
ATOM 2086 C C . GLU A 1 276 ? 16.712 13.530 -12.522 1.00 97.31 276 GLU A C 1
ATOM 2088 O O . GLU A 1 276 ? 16.490 14.739 -12.527 1.00 97.31 276 GLU A O 1
ATOM 2093 N N . ALA A 1 277 ? 16.353 12.743 -11.505 1.00 97.50 277 ALA A N 1
ATOM 2094 C CA . ALA A 1 277 ? 15.606 13.201 -10.337 1.00 97.50 277 ALA A CA 1
ATOM 2095 C C . ALA A 1 277 ? 16.369 14.254 -9.520 1.00 97.50 277 ALA A C 1
ATOM 2097 O O . ALA A 1 277 ? 15.836 15.326 -9.238 1.00 97.50 277 ALA A O 1
ATOM 2098 N N . ALA A 1 278 ? 17.640 14.012 -9.198 1.00 96.81 278 ALA A N 1
ATOM 2099 C CA . ALA A 1 278 ? 18.467 14.917 -8.400 1.00 96.81 278 ALA A CA 1
ATOM 2100 C C . ALA A 1 278 ? 18.727 16.271 -9.084 1.00 96.81 278 ALA A C 1
ATOM 2102 O O . ALA A 1 278 ? 18.985 17.273 -8.416 1.00 96.81 278 ALA A O 1
ATOM 2103 N N . SER A 1 279 ? 18.678 16.316 -10.420 1.00 95.31 279 SER A N 1
ATOM 2104 C CA . SER A 1 279 ? 18.831 17.551 -11.200 1.00 95.31 279 SER A CA 1
ATOM 2105 C C . SER A 1 279 ? 17.502 18.191 -11.613 1.00 95.31 279 SER A C 1
ATOM 2107 O O . SER A 1 279 ? 17.511 19.196 -12.330 1.00 95.31 279 SER A O 1
ATOM 2109 N N . TRP A 1 280 ? 16.373 17.643 -11.156 1.00 94.56 280 TRP A N 1
ATOM 2110 C CA . TRP A 1 280 ? 15.048 18.099 -11.546 1.00 94.56 280 TRP A CA 1
ATOM 2111 C C . TRP A 1 280 ? 14.705 19.460 -10.925 1.00 94.56 280 TRP A C 1
ATOM 2113 O O . TRP A 1 280 ? 14.462 19.573 -9.724 1.00 94.56 280 TRP A O 1
ATOM 2123 N N . ASP A 1 281 ? 14.654 20.504 -11.756 1.00 81.38 281 ASP A N 1
ATOM 2124 C CA . ASP A 1 281 ? 14.176 21.836 -11.369 1.00 81.38 281 ASP A CA 1
ATOM 2125 C C . ASP A 1 281 ? 12.742 22.038 -11.881 1.00 81.38 281 ASP A C 1
ATOM 2127 O O . ASP A 1 281 ? 12.504 22.076 -13.093 1.00 81.38 281 ASP A O 1
ATOM 2131 N N . GLN A 1 282 ? 11.795 22.218 -10.954 1.00 63.78 282 GLN A N 1
ATOM 2132 C CA . GLN A 1 282 ? 10.363 22.432 -11.225 1.00 63.78 282 GLN A CA 1
ATOM 2133 C C . GLN A 1 282 ? 10.073 23.640 -12.133 1.00 63.78 282 GLN A C 1
ATOM 2135 O O . GLN A 1 282 ? 8.970 23.768 -12.650 1.00 63.78 282 GLN A O 1
ATOM 2140 N N . LYS A 1 283 ? 11.035 24.546 -12.352 1.00 50.88 283 LYS A N 1
ATOM 2141 C CA . LYS A 1 283 ? 10.844 25.760 -13.170 1.00 50.88 283 LYS A CA 1
ATOM 2142 C C . LYS A 1 283 ? 10.992 25.561 -14.682 1.00 50.88 283 LYS A C 1
ATOM 2144 O O . LYS A 1 283 ? 11.017 26.553 -15.413 1.00 50.88 283 LYS A O 1
ATOM 2149 N N . SER A 1 284 ? 11.124 24.323 -15.153 1.00 36.97 284 SER A N 1
ATOM 2150 C CA . SER A 1 284 ? 11.447 24.010 -16.550 1.00 36.97 284 SER A CA 1
ATOM 2151 C C . SER A 1 284 ? 10.284 23.386 -17.326 1.00 36.97 284 SER A C 1
ATOM 2153 O O . SER A 1 284 ? 10.516 22.473 -18.115 1.00 36.97 284 SER A O 1
ATOM 2155 N N . THR A 1 285 ? 9.061 23.888 -17.153 1.00 38.03 285 THR A N 1
ATOM 2156 C CA . THR A 1 285 ? 7.923 23.579 -18.037 1.00 38.03 285 THR A CA 1
ATOM 2157 C C . THR A 1 285 ? 7.007 24.782 -18.205 1.00 38.03 285 THR A C 1
ATOM 2159 O O . THR A 1 285 ? 6.761 25.498 -17.209 1.00 38.03 285 THR A O 1
#

Organism: NCBI:txid1783352

Mean predicted aligned error: 7.21 Å

Secondary structure (DSSP, 8-state):
-PPP-----------TTHHHHHH-TTEEEEEE-SS--EEEEEETT-S--SGGGGTT-EEEES-TTSHHHHHHHHHHHHTTS-TTTT-EEEE--STHHHHHHHHHTS-SEEEEEHHHHHHHHHHHTSPEEEPP-GGGG----SEEEEEHHHHHHSHHHHHHHHHHHHHHHHHHHH-HHHHHHHHHHH-GGGS-SSS-HHHHHHHHHHHHHHHHHHH-S--TTS-SS---HHHHHHHHHHHHHTTSSSS---HHHH--B--TTHHHHT-S-HHHHHHHHHT--TT--

Nearest PDB structures (foldseek):
  3qsl-assembly1_A  TM=6.889E-01  e=2.199E-07  Bordetella bronchiseptica
  4ddd-assembly1_A  TM=7.272E-01  e=3.121E-04  Ehrlichia chaffeensis str. Arkansas
  1us5-assembly1_A  TM=7.385E-01  e=6.485E-04  Thermus thermophilus HB8
  7tav-assembly5_E  TM=5.400E-01  e=1.602E-02  Listeria monocytogenes
  3hv1-assembly1_A  TM=5.084E-01  e=2.245E-02  Streptococcus thermophilus LMG 18311

Radius of gyration: 20.76 Å; Cα contacts (8 Å, |Δi|>4): 445; chains: 1; bounding box: 64×50×55 Å

InterPro domains:
  IPR015168 SsuA/THI5-like [PF09084] (29-179)
  IPR027939 NMT1/THI5 family [PTHR31528] (28-253)

Sequence (285 aa):
MSPMVNSYPRRVTPINLQSSALEDDDLAVVGLTNGNIFRVVVPEDSEIHEPEDLAGATIGASSLSTVSAMNAEGLVDAAGLDADADVEYLPVGYGAQAAEAFENGDIDAYSGYDGPNVVIGDLLGTELREIPSPINDISGTSALIVRASAVENEAEHVIGLSRAFFKSTVFAEENPEAAISMHWEEFPQSRSAEMDDDEAMEQSVRILNQRLDVTGGRGDDGTFGVQDDKELQQTLDFFADVGIISEEVNVEESGLFDYSLAEEYNKFDEEAVRQEAASWDQKST

Foldseek 3Di:
DDDDDPPDPDDDADPCPVVVLLVDVFKAFQFFFFFDQKFKWAFPPAPDAALVSQFAFEEEELDCRDVQVLLNLLQNVQVVHHSVPRYHYDNQHFQPSVLVCVVVVVGRIYIDGQLRQLSSCVSNVTHIDGHDGPSRGATRPDTDMDTNVCVPPVVVVSLVVQLVVLLLLLLCVLAVLLSVVVVCVVVVVVQDPVDDPVVSSVSSNSSSVSCCVGGHAAPPVRFGRDDDQVSVLVNQVSCCSSVVDVDRDRSVPSNRYDNVCRVSSRPDDSVVSSVCSNPDDPVPD

Solvent-accessible surface area (backbone atoms only — not comparable to full-atom values): 15731 Å² total; per-residue (Å²): 136,81,82,79,82,80,78,74,74,82,81,86,70,67,59,73,58,68,60,37,36,75,71,33,91,54,30,22,37,53,26,34,37,41,32,36,67,57,41,44,29,27,56,66,86,48,90,63,69,48,50,70,57,44,64,73,33,30,35,25,12,50,33,85,62,38,69,31,32,45,53,42,37,29,40,31,38,73,52,73,47,49,50,87,77,37,38,44,79,43,70,36,42,60,21,67,49,36,30,52,32,45,76,71,63,72,26,67,32,37,16,39,38,55,58,40,48,53,45,20,20,65,73,68,74,42,59,64,39,70,51,69,48,77,72,47,74,33,58,56,74,41,70,46,71,45,46,42,65,37,62,75,78,37,36,71,57,53,31,49,51,55,26,51,52,56,51,48,46,50,23,31,74,58,24,40,67,60,48,50,50,54,48,36,69,78,38,56,82,77,49,67,88,87,51,55,76,66,61,45,45,55,54,49,40,53,35,49,48,58,47,39,76,40,34,37,79,56,35,95,90,66,40,64,35,57,76,57,67,68,61,52,33,52,41,42,51,49,30,34,75,43,62,69,35,96,61,85,63,52,61,88,79,62,64,36,70,44,59,87,56,36,73,62,29,60,71,66,65,62,66,60,41,35,53,52,30,69,68,61,60,90,86,77,121

pLDDT: mean 86.53, std 17.35, range [25.53, 98.62]